Protein AF-A0A2A4MTN1-F1 (afdb_monomer)

Sequence (236 aa):
MPFLPVFLWTDILIYILLAVITASILYIRQRPHLRAPWRQVFQRKRGIISIMILFCYVAIGLLDSVHFRPALESSKSTGNAQQHYSSEVITLLDLVVMPLRQQLEKTYSAPFATRSFVREMQTSTTSTVAYDYSKLKFAGSHLSNEQQKWTDISYTILQSTLWAVVSCLVIIILAMTYIKRKTKLGWQQQFKSIVSAETVYPLRTLIFMLLALLVTVFNLTALSLDYHIFGTDKVG

Secondary structure (DSSP, 8-state):
--EEEE--HHHHHHHHHHHHHHHHHHHHTT-HHHHHHHHHHHHSHHHHHHHHHHHHHHHHHHHHT-EEEEBP---TTSS-----B-SS-EEHHHHHTHHHHH---SS-B-TT-SEEEEEEEEE-TTS-EEEEEEEPSSSSTT-SSGGGHHHHHHHHHHHHHHHHHHHHHHHHHHHHHHHHHHH---HHHHHHHHHH--SSS-HHHHHHHHHHHHHHHHHHHHHHHHS-TT-B-S--

Radius of gyration: 24.96 Å; Cα contacts (8 Å, |Δi|>4): 257; chains: 1; bounding box: 53×40×70 Å

Structure (mmCIF, N/CA/C/O backbone):
data_AF-A0A2A4MTN1-F1
#
_entry.id   AF-A0A2A4MTN1-F1
#
loop_
_atom_site.group_PDB
_atom_site.id
_atom_site.type_symbol
_atom_site.label_atom_id
_atom_site.label_alt_id
_atom_site.label_comp_id
_atom_site.label_asym_id
_atom_site.label_entity_id
_atom_site.label_seq_id
_atom_site.pdbx_PDB_ins_code
_atom_site.Cartn_x
_atom_site.Cartn_y
_atom_site.Cartn_z
_atom_site.occupancy
_atom_site.B_iso_or_equiv
_atom_site.auth_seq_id
_atom_site.auth_comp_id
_atom_site.auth_asym_id
_atom_site.auth_atom_id
_atom_site.pdbx_PDB_model_num
ATOM 1 N N . MET A 1 1 ? -24.816 -2.769 -17.673 1.00 61.38 1 MET A N 1
ATOM 2 C CA . MET A 1 1 ? -23.997 -2.255 -16.547 1.00 61.38 1 MET A CA 1
ATOM 3 C C . MET A 1 1 ? -22.548 -2.140 -17.008 1.00 61.38 1 MET A C 1
ATOM 5 O O . MET A 1 1 ? -22.160 -2.963 -17.834 1.00 61.38 1 MET A O 1
ATOM 9 N N . PRO A 1 2 ? -21.766 -1.155 -16.531 1.00 80.00 2 PRO A N 1
ATOM 10 C CA . PRO A 1 2 ? -20.385 -0.937 -16.989 1.00 80.00 2 PRO A CA 1
ATOM 11 C C . PRO A 1 2 ? -19.413 -2.069 -16.604 1.00 80.00 2 PRO A C 1
ATOM 13 O O . PRO A 1 2 ? -18.327 -2.162 -17.164 1.00 80.00 2 PRO A O 1
ATOM 16 N N . PHE A 1 3 ? -19.818 -2.955 -15.693 1.00 84.12 3 PHE A N 1
ATOM 17 C CA . PHE A 1 3 ? -19.064 -4.130 -15.267 1.00 84.12 3 PHE A CA 1
ATOM 18 C C . PHE A 1 3 ? -20.004 -5.318 -15.016 1.00 84.12 3 PHE A C 1
ATOM 20 O O . PHE A 1 3 ? -21.205 -5.126 -14.794 1.00 84.12 3 PHE A O 1
ATOM 27 N N . LEU A 1 4 ? -19.449 -6.530 -15.053 1.00 85.69 4 LEU A N 1
ATOM 28 C CA . LEU A 1 4 ? -20.102 -7.779 -14.662 1.00 85.69 4 LEU A CA 1
ATOM 29 C C . LEU A 1 4 ? -19.346 -8.372 -13.458 1.00 85.69 4 LEU A C 1
ATOM 31 O O . LEU A 1 4 ? -18.186 -8.750 -13.632 1.00 85.69 4 LEU A O 1
ATOM 35 N N . PRO A 1 5 ? -19.941 -8.444 -12.252 1.00 87.25 5 PRO A N 1
ATOM 36 C CA . PRO A 1 5 ? -19.275 -9.042 -11.097 1.00 87.25 5 PRO A CA 1
ATOM 37 C C . PRO A 1 5 ? -19.059 -10.543 -11.319 1.00 87.25 5 PRO A C 1
ATOM 39 O O . PRO A 1 5 ? -19.922 -11.231 -11.869 1.00 87.25 5 PRO A O 1
ATOM 42 N N . VAL A 1 6 ? -17.908 -11.046 -10.884 1.00 88.38 6 VAL A N 1
ATOM 43 C CA . VAL A 1 6 ? -17.553 -12.466 -10.928 1.00 88.38 6 VAL A CA 1
ATOM 44 C C . VAL A 1 6 ? -17.396 -12.940 -9.492 1.00 88.38 6 VAL A C 1
ATOM 46 O O . VAL A 1 6 ? -16.665 -12.334 -8.721 1.00 88.38 6 VAL A O 1
ATOM 49 N N . PHE A 1 7 ? -18.088 -14.015 -9.127 1.00 88.50 7 PHE A N 1
ATOM 50 C CA . PHE A 1 7 ? -17.969 -14.610 -7.800 1.00 88.50 7 PHE A CA 1
ATOM 51 C C . PHE A 1 7 ? -17.141 -15.882 -7.903 1.00 88.50 7 PHE A C 1
ATOM 53 O O . PHE A 1 7 ? -17.620 -16.890 -8.430 1.00 88.50 7 PHE A O 1
ATOM 60 N N . LEU A 1 8 ? -15.902 -15.840 -7.418 1.00 89.75 8 LEU A N 1
ATOM 61 C CA . LEU A 1 8 ? -15.094 -17.043 -7.282 1.00 89.75 8 LEU A CA 1
ATOM 62 C C . LEU A 1 8 ? -15.452 -17.756 -5.972 1.00 89.75 8 LEU A C 1
ATOM 64 O O . LEU A 1 8 ? -15.842 -17.139 -4.979 1.00 89.75 8 LEU A O 1
ATOM 68 N N . TRP A 1 9 ? -15.297 -19.081 -5.946 1.00 91.44 9 TRP A N 1
ATOM 69 C CA . TRP A 1 9 ? -15.513 -19.870 -4.727 1.00 91.44 9 TRP A CA 1
ATOM 70 C C . TRP A 1 9 ? -14.590 -19.439 -3.582 1.00 91.44 9 TRP A C 1
ATOM 72 O O . TRP A 1 9 ? -15.008 -19.434 -2.424 1.00 91.44 9 TRP A O 1
ATOM 82 N N . THR A 1 10 ? -13.359 -19.042 -3.907 1.00 89.69 10 THR A N 1
ATOM 83 C CA . THR A 1 10 ? -12.390 -18.476 -2.960 1.00 89.69 10 THR A CA 1
ATOM 84 C C . THR A 1 10 ? -12.942 -17.231 -2.276 1.00 89.69 10 THR A C 1
ATOM 86 O O . THR A 1 10 ? -12.901 -17.144 -1.050 1.00 89.69 10 THR A O 1
ATOM 89 N N . ASP A 1 11 ? -13.546 -16.324 -3.044 1.00 89.75 11 ASP A N 1
ATOM 90 C CA . ASP A 1 11 ? -14.098 -15.067 -2.534 1.00 89.75 11 ASP A CA 1
ATOM 91 C C . ASP A 1 11 ? -15.257 -15.352 -1.577 1.00 89.75 11 ASP A C 1
ATOM 93 O O . ASP A 1 11 ? -15.315 -14.816 -0.472 1.00 89.75 11 ASP A O 1
ATOM 97 N N . ILE A 1 12 ? -16.155 -16.268 -1.960 1.00 90.44 12 ILE A N 1
ATOM 98 C CA . ILE A 1 12 ? -17.291 -16.682 -1.126 1.00 90.44 12 ILE A CA 1
ATOM 99 C C . ILE A 1 12 ? -16.799 -17.227 0.221 1.00 90.44 12 ILE A C 1
ATOM 101 O O . ILE A 1 12 ? -17.323 -16.836 1.266 1.00 90.44 12 ILE A O 1
ATOM 105 N N . LEU A 1 13 ? -15.779 -18.092 0.224 1.00 92.25 13 LEU A N 1
ATOM 106 C CA . LEU A 1 13 ? -15.199 -18.639 1.455 1.00 92.25 13 LEU A CA 1
ATOM 107 C C . LEU A 1 13 ? -14.594 -17.540 2.343 1.00 92.25 13 LEU A C 1
ATOM 109 O O . LEU A 1 13 ? -14.806 -17.557 3.559 1.00 92.25 13 LEU A O 1
ATOM 113 N N . ILE A 1 14 ? -13.903 -16.559 1.753 1.00 91.44 14 ILE A N 1
ATOM 114 C CA . ILE A 1 14 ? -13.352 -15.400 2.474 1.00 91.44 14 ILE A CA 1
ATOM 115 C C . ILE A 1 14 ? -14.480 -14.570 3.099 1.00 91.44 14 ILE A C 1
ATOM 117 O O . ILE A 1 14 ? -14.410 -14.229 4.283 1.00 91.44 14 ILE A O 1
ATOM 121 N N . TYR A 1 15 ? -15.552 -14.287 2.358 1.00 90.88 15 TYR A N 1
ATOM 122 C CA . TYR A 1 15 ? -16.690 -13.530 2.884 1.00 90.88 15 TYR A CA 1
ATOM 123 C C . TYR A 1 15 ? -17.463 -14.289 3.966 1.00 90.88 15 TYR A C 1
ATOM 125 O O . TYR A 1 15 ? -17.903 -13.667 4.934 1.00 90.88 15 TYR A O 1
ATOM 133 N N . ILE A 1 16 ? -17.581 -15.618 3.871 1.00 94.62 16 ILE A N 1
ATOM 134 C CA . ILE A 1 16 ? -18.146 -16.452 4.943 1.00 94.62 16 ILE A CA 1
ATOM 135 C C . ILE A 1 16 ? -17.273 -16.363 6.198 1.00 94.62 16 ILE A C 1
ATOM 137 O O . ILE A 1 16 ? -17.796 -16.128 7.289 1.00 94.62 16 ILE A O 1
ATOM 141 N N . LEU A 1 17 ? -15.949 -16.494 6.063 1.00 93.69 17 LEU A N 1
ATOM 142 C CA . LEU A 1 17 ? -15.019 -16.351 7.184 1.00 93.69 17 LEU A CA 1
ATOM 143 C C . LEU A 1 17 ? -15.162 -14.974 7.845 1.00 93.69 17 LEU A C 1
ATOM 145 O O . LEU A 1 17 ? -15.275 -14.883 9.069 1.00 93.69 17 LEU A O 1
ATOM 149 N N . LEU A 1 18 ? -15.216 -13.906 7.049 1.00 93.94 18 LEU A N 1
ATOM 150 C CA . LEU A 1 18 ? -15.430 -12.552 7.554 1.00 93.94 18 LEU A CA 1
ATOM 151 C C . LEU A 1 18 ? -16.782 -12.409 8.249 1.00 93.94 18 LEU A C 1
ATOM 153 O O . LEU A 1 18 ? -16.828 -11.839 9.335 1.00 93.94 18 LEU A O 1
ATOM 157 N N . ALA A 1 19 ? -17.857 -12.975 7.701 1.00 94.88 19 ALA A N 1
ATOM 158 C CA . ALA A 1 19 ? -19.170 -12.965 8.339 1.00 94.88 19 ALA A CA 1
ATOM 159 C C . ALA A 1 19 ? -19.142 -13.661 9.711 1.00 94.88 19 ALA A C 1
ATOM 161 O O . ALA A 1 19 ? -19.668 -13.117 10.685 1.00 94.88 19 ALA A O 1
ATOM 162 N N . VAL A 1 20 ? -18.467 -14.810 9.827 1.00 96.38 20 VAL A N 1
ATOM 163 C CA . VAL A 1 20 ? -18.283 -15.533 11.099 1.00 96.38 20 VAL A CA 1
ATOM 164 C C . VAL A 1 20 ? -17.459 -14.711 12.091 1.00 96.38 20 VAL A C 1
ATOM 166 O O . VAL A 1 20 ? -17.828 -14.611 13.266 1.00 96.38 20 VAL A O 1
ATOM 169 N N . ILE A 1 21 ? -16.373 -14.074 11.643 1.00 93.81 21 ILE A N 1
ATOM 170 C CA . ILE A 1 21 ? -15.548 -13.191 12.478 1.00 93.81 21 ILE A CA 1
ATOM 171 C C . ILE A 1 21 ? -16.372 -11.992 12.957 1.00 93.81 21 ILE A C 1
ATOM 173 O O . ILE A 1 21 ? -16.381 -11.688 14.149 1.00 93.81 21 ILE A O 1
ATOM 177 N N . THR A 1 22 ? -17.112 -11.329 12.069 1.00 94.19 22 THR A N 1
ATOM 178 C CA . THR A 1 22 ? -17.963 -10.184 12.408 1.00 94.19 22 THR A CA 1
ATOM 179 C C . THR A 1 22 ? -19.063 -10.581 13.389 1.00 94.19 22 THR A C 1
ATOM 181 O O . THR A 1 22 ? -19.245 -9.893 14.395 1.00 94.19 22 THR A O 1
ATOM 184 N N . ALA A 1 23 ? -19.7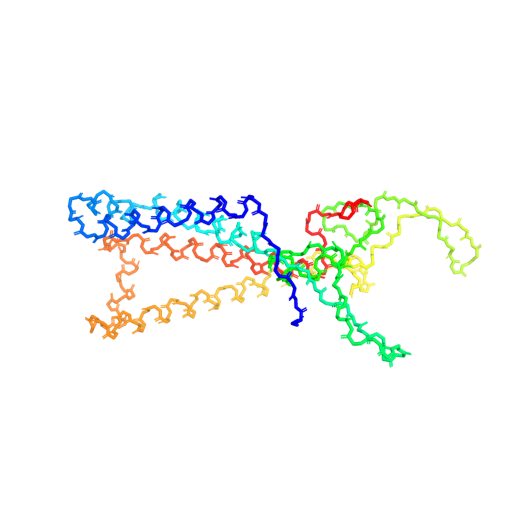45 -11.707 13.168 1.00 94.94 23 ALA A N 1
ATOM 185 C CA . ALA A 1 23 ? -20.744 -12.236 14.095 1.00 94.94 23 ALA A CA 1
ATOM 186 C C . ALA A 1 23 ? -20.129 -12.541 15.471 1.00 94.94 23 ALA A C 1
ATOM 188 O O . ALA A 1 23 ? -20.680 -12.142 16.499 1.00 94.94 23 ALA A O 1
ATOM 189 N N . SER A 1 24 ? -18.940 -13.148 15.495 1.00 91.50 24 SER A N 1
ATOM 190 C CA . SER A 1 24 ? -18.185 -13.416 16.724 1.00 91.50 24 SER A CA 1
ATOM 191 C C . SER A 1 24 ? -17.814 -12.126 17.455 1.00 91.50 24 SER A C 1
ATOM 193 O O . SER A 1 24 ? -17.997 -12.032 18.667 1.00 91.50 24 SER A O 1
ATOM 195 N N . ILE A 1 25 ? -17.364 -11.090 16.739 1.00 91.81 25 ILE A N 1
ATOM 196 C CA . ILE A 1 25 ? -17.064 -9.773 17.314 1.00 91.81 25 ILE A CA 1
ATOM 197 C C . ILE A 1 25 ? -18.328 -9.153 17.913 1.00 91.81 25 ILE A C 1
ATOM 199 O O . ILE A 1 25 ? -18.274 -8.651 19.033 1.00 91.81 25 ILE A O 1
ATOM 203 N N . LEU A 1 26 ? -19.463 -9.179 17.210 1.00 93.25 26 LEU A N 1
ATOM 204 C CA . LEU A 1 26 ? -20.731 -8.642 17.717 1.00 93.25 26 LEU A CA 1
ATOM 205 C C . LEU A 1 26 ? -21.202 -9.400 18.965 1.00 93.25 26 LEU A C 1
ATOM 207 O O . LEU A 1 26 ? -21.592 -8.768 19.947 1.00 93.25 26 LEU A O 1
ATOM 211 N N . TYR A 1 27 ? -21.076 -10.727 18.966 1.00 92.69 27 TYR A N 1
ATOM 212 C CA . TYR A 1 27 ? -21.410 -11.581 20.103 1.00 92.69 27 TYR A CA 1
ATOM 213 C C . TYR A 1 27 ? -20.507 -11.317 21.320 1.00 92.69 27 TYR A C 1
ATOM 215 O O . TYR A 1 27 ? -20.995 -11.049 22.421 1.00 92.69 27 TYR A O 1
ATOM 223 N N . ILE A 1 28 ? -19.184 -11.295 21.126 1.00 91.81 28 ILE A N 1
ATOM 224 C CA . ILE A 1 28 ? -18.191 -10.954 22.159 1.00 91.81 28 ILE A CA 1
ATOM 225 C C . ILE A 1 28 ? -18.456 -9.547 22.685 1.00 91.81 28 ILE A C 1
ATOM 227 O O . ILE A 1 28 ? -18.429 -9.307 23.892 1.00 91.81 28 ILE A O 1
ATOM 231 N N . ARG A 1 29 ? -18.792 -8.607 21.796 1.00 89.81 29 ARG A N 1
ATOM 232 C CA . ARG A 1 29 ? -19.194 -7.260 22.178 1.00 89.81 29 ARG A CA 1
ATOM 233 C C . ARG A 1 29 ? -20.486 -7.251 22.978 1.00 89.81 29 ARG A C 1
ATOM 235 O O . ARG A 1 29 ? -20.723 -6.228 23.567 1.00 89.81 29 ARG A O 1
ATOM 242 N N . GLN A 1 30 ? -21.310 -8.271 23.120 1.00 90.62 30 GLN A N 1
ATOM 243 C CA . GLN A 1 30 ? -22.455 -8.185 24.044 1.00 90.62 30 GLN A CA 1
ATOM 244 C C . GLN A 1 30 ? -22.130 -8.722 25.444 1.00 90.62 30 GLN A C 1
ATOM 246 O O . GLN A 1 30 ? -22.800 -8.368 26.411 1.00 90.62 30 GLN A O 1
ATOM 251 N N . ARG A 1 31 ? -21.067 -9.524 25.588 1.00 90.56 31 ARG A N 1
ATOM 252 C CA . ARG A 1 31 ? -20.743 -10.254 26.822 1.00 90.56 31 ARG A CA 1
ATOM 253 C C . ARG A 1 31 ? -19.541 -9.634 27.561 1.00 90.56 31 ARG A C 1
ATOM 255 O O . ARG A 1 31 ? -18.418 -9.718 27.065 1.00 90.56 31 ARG A O 1
ATOM 262 N N . PRO A 1 32 ? -19.712 -9.063 28.771 1.00 86.69 32 PRO A N 1
ATOM 263 C CA . PRO A 1 32 ? -18.625 -8.394 29.500 1.00 86.69 32 PRO A CA 1
ATOM 264 C C . PRO A 1 32 ? -17.396 -9.278 29.761 1.00 86.69 32 PRO A C 1
ATOM 266 O O . PRO A 1 32 ? -16.270 -8.815 29.589 1.00 86.69 32 PRO A O 1
ATOM 269 N N . HIS A 1 33 ? -17.607 -10.552 30.108 1.00 88.50 33 HIS A N 1
ATOM 270 C CA . HIS A 1 33 ? -16.529 -11.509 30.382 1.00 88.50 33 HIS A CA 1
ATOM 271 C C . HIS A 1 33 ? -15.694 -11.830 29.133 1.00 88.50 33 HIS A C 1
ATOM 273 O O . HIS A 1 33 ? -14.479 -11.969 29.234 1.00 88.50 33 HIS A O 1
ATOM 279 N N . LEU A 1 34 ? -16.312 -11.859 27.944 1.00 87.06 34 LEU A N 1
ATOM 280 C CA . LEU A 1 34 ? -15.593 -12.082 26.687 1.00 87.06 34 LEU A CA 1
ATOM 281 C C . LEU A 1 34 ? -14.837 -10.835 26.224 1.00 87.06 34 LEU A C 1
ATOM 283 O O . LEU A 1 34 ? -13.821 -10.966 25.556 1.00 87.06 34 LEU A O 1
ATOM 287 N N . ARG A 1 35 ? -15.280 -9.622 26.582 1.00 88.50 35 ARG A N 1
ATOM 288 C CA . ARG A 1 35 ? -14.590 -8.369 26.213 1.00 88.50 35 ARG A CA 1
ATOM 289 C C . ARG A 1 35 ? -13.284 -8.138 26.981 1.00 88.50 35 ARG A C 1
ATOM 291 O O . ARG A 1 35 ? -12.408 -7.434 26.475 1.00 88.50 35 ARG A O 1
ATOM 298 N N . ALA A 1 36 ? -13.159 -8.661 28.202 1.00 87.75 36 ALA A N 1
ATOM 299 C CA . ALA A 1 36 ? -12.030 -8.356 29.082 1.00 87.75 36 ALA A CA 1
ATOM 300 C C . ALA A 1 36 ? -10.657 -8.761 28.491 1.00 87.75 36 ALA A C 1
ATOM 302 O O . ALA A 1 36 ? -9.769 -7.903 28.474 1.00 87.75 36 ALA A O 1
ATOM 303 N N . PRO A 1 37 ? -10.476 -9.969 27.915 1.00 88.19 37 PRO A N 1
ATOM 304 C CA . PRO A 1 37 ? -9.231 -10.343 27.238 1.00 88.19 37 PRO A CA 1
ATOM 305 C C . PRO A 1 37 ? -8.890 -9.430 26.053 1.00 88.19 37 PRO A C 1
ATOM 307 O O . PRO A 1 37 ? -7.756 -8.975 25.922 1.00 88.19 37 PRO A O 1
ATOM 310 N N . TRP A 1 38 ? -9.878 -9.077 25.225 1.00 87.44 38 TRP A N 1
ATOM 311 C CA . TRP A 1 38 ? -9.661 -8.184 24.081 1.00 87.44 38 TRP A CA 1
ATOM 312 C C . TRP A 1 38 ? -9.217 -6.792 24.513 1.00 87.44 38 TRP A C 1
ATOM 314 O O . TRP A 1 38 ? -8.309 -6.220 23.913 1.00 87.44 38 TRP A O 1
ATOM 324 N N . ARG A 1 39 ? -9.785 -6.259 25.600 1.00 87.50 39 ARG A N 1
ATOM 325 C CA . ARG A 1 39 ? -9.332 -4.985 26.167 1.00 87.50 39 ARG A CA 1
ATOM 326 C C . ARG A 1 39 ? -7.849 -5.041 26.538 1.00 87.50 39 ARG A C 1
ATOM 328 O O . ARG A 1 39 ? -7.130 -4.101 26.221 1.00 87.50 39 ARG A O 1
ATOM 335 N N . GLN A 1 40 ? -7.381 -6.141 27.128 1.00 87.25 40 GLN A N 1
ATOM 336 C CA . GLN A 1 40 ? -5.960 -6.315 27.446 1.00 87.25 40 GLN A CA 1
ATOM 337 C C . GLN A 1 40 ? -5.082 -6.354 26.187 1.00 87.25 40 GLN A C 1
ATOM 339 O O . GLN A 1 40 ? -3.988 -5.791 26.198 1.00 87.25 40 GLN A O 1
ATOM 344 N N . VAL A 1 41 ? -5.551 -6.957 25.089 1.00 89.81 41 VAL A N 1
ATOM 345 C CA . VAL A 1 41 ? -4.832 -6.944 23.801 1.00 89.81 41 VAL A CA 1
ATOM 346 C C . VAL A 1 41 ? -4.660 -5.511 23.293 1.00 89.81 41 VAL A C 1
ATOM 348 O O . VAL A 1 41 ? -3.538 -5.111 22.987 1.00 89.81 41 VAL A O 1
ATOM 351 N N . PHE A 1 42 ? -5.727 -4.706 23.287 1.00 89.75 42 PHE A N 1
ATOM 352 C CA . PHE A 1 42 ? -5.670 -3.302 22.850 1.00 89.75 42 PHE A CA 1
ATOM 353 C C . PHE A 1 42 ? -4.850 -2.395 23.780 1.00 89.75 42 PHE A C 1
ATOM 355 O O . PHE A 1 42 ? -4.379 -1.343 23.355 1.00 89.75 42 PHE A O 1
ATOM 362 N N . GLN A 1 43 ? -4.659 -2.781 25.041 1.00 90.88 43 GLN A N 1
ATOM 363 C CA . GLN A 1 43 ? -3.810 -2.059 25.996 1.00 90.88 43 GLN A CA 1
ATOM 364 C C . GLN A 1 43 ? -2.317 -2.381 25.822 1.00 90.88 43 GLN A C 1
ATOM 366 O O . GLN A 1 43 ? -1.455 -1.612 26.247 1.00 90.88 43 GLN A O 1
ATOM 371 N N . ARG A 1 44 ? -1.974 -3.505 25.181 1.00 92.19 44 ARG A N 1
ATOM 372 C CA . ARG A 1 44 ? -0.583 -3.918 24.959 1.00 92.19 44 ARG A CA 1
ATOM 373 C C . ARG A 1 44 ? -0.056 -3.364 23.635 1.00 92.19 44 ARG A C 1
ATOM 375 O O . ARG A 1 44 ? -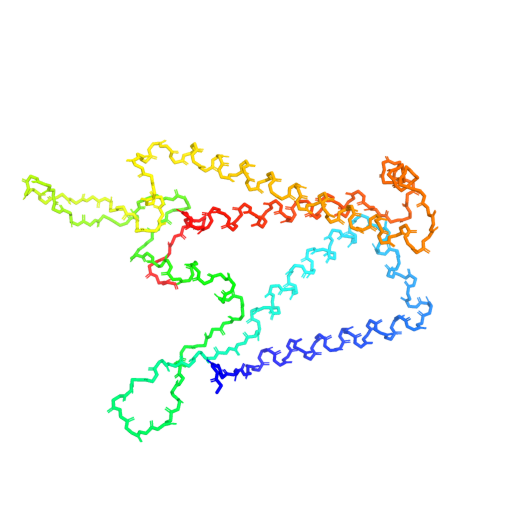0.675 -3.532 22.589 1.00 92.19 44 ARG A O 1
ATOM 382 N N . LYS A 1 45 ? 1.162 -2.804 23.654 1.00 93.19 45 LYS A N 1
ATOM 383 C CA . LYS A 1 45 ? 1.861 -2.291 22.452 1.00 93.19 45 LYS A CA 1
ATOM 384 C C . LYS A 1 45 ? 1.907 -3.323 21.317 1.00 93.19 45 LYS A C 1
ATOM 386 O O . LYS A 1 45 ? 1.565 -3.006 20.186 1.00 93.19 45 LYS A O 1
ATOM 391 N N . ARG A 1 46 ? 2.269 -4.571 21.644 1.00 94.44 46 ARG A N 1
ATOM 392 C CA . ARG A 1 46 ? 2.326 -5.685 20.681 1.00 94.44 46 ARG A CA 1
ATOM 393 C C . ARG A 1 46 ? 0.963 -5.971 20.042 1.00 94.44 46 ARG A C 1
ATOM 395 O O . ARG A 1 46 ? 0.909 -6.188 18.843 1.00 94.44 46 ARG A O 1
ATOM 402 N N . GLY A 1 47 ? -0.124 -5.903 20.817 1.00 93.94 47 GLY A N 1
ATOM 403 C CA . GLY A 1 47 ? -1.475 -6.131 20.301 1.00 93.94 47 GLY A CA 1
ATOM 404 C C . GLY A 1 47 ? -1.892 -5.086 19.266 1.00 93.94 47 GLY A C 1
ATOM 405 O O . GLY A 1 47 ? -2.432 -5.445 18.224 1.00 93.94 47 GLY A O 1
ATOM 406 N N . ILE A 1 48 ? -1.566 -3.810 19.506 1.00 94.38 48 ILE A N 1
ATOM 407 C CA . ILE A 1 48 ? -1.811 -2.734 18.533 1.00 94.38 48 ILE A CA 1
ATOM 408 C C . ILE A 1 48 ? -0.987 -2.918 17.254 1.00 94.38 48 ILE A C 1
ATOM 410 O O . ILE A 1 48 ? -1.527 -2.777 16.163 1.00 94.38 48 ILE A O 1
ATOM 414 N N . ILE A 1 49 ? 0.295 -3.271 17.364 1.00 95.69 49 ILE A N 1
ATOM 415 C CA . ILE A 1 49 ? 1.136 -3.520 16.181 1.00 95.69 49 ILE A CA 1
ATOM 416 C C . ILE A 1 49 ? 0.536 -4.654 15.339 1.00 95.69 49 ILE A C 1
ATOM 418 O O . ILE A 1 49 ? 0.317 -4.484 14.141 1.00 95.69 49 ILE A O 1
ATOM 422 N N . SER A 1 50 ? 0.206 -5.783 15.971 1.00 95.75 50 SER A N 1
ATOM 423 C CA . SER A 1 50 ? -0.356 -6.945 15.281 1.00 95.75 50 SER A CA 1
ATOM 424 C C . SER A 1 50 ? -1.702 -6.648 14.625 1.00 95.75 50 SER A C 1
ATOM 426 O O . SER A 1 50 ? -1.908 -7.051 13.485 1.00 95.75 50 SER A O 1
ATOM 428 N N . ILE A 1 51 ? -2.611 -5.929 15.296 1.00 94.50 51 ILE A N 1
ATOM 429 C CA . ILE A 1 51 ? -3.932 -5.651 14.716 1.00 94.50 51 ILE A CA 1
ATOM 430 C C . ILE A 1 51 ? -3.858 -4.672 13.545 1.00 94.50 51 ILE A C 1
ATOM 432 O O . ILE A 1 51 ? -4.638 -4.806 12.611 1.00 94.50 51 ILE A O 1
ATOM 436 N N . MET A 1 52 ? -2.916 -3.723 13.561 1.00 96.00 52 MET A N 1
ATOM 437 C CA . MET A 1 52 ? -2.714 -2.803 12.439 1.00 96.00 52 MET A CA 1
ATOM 438 C C . MET A 1 52 ? -2.175 -3.533 11.207 1.00 96.00 52 MET A C 1
ATOM 440 O O . MET A 1 52 ? -2.699 -3.336 10.116 1.00 96.00 52 MET A O 1
ATOM 444 N N . ILE A 1 53 ? -1.199 -4.429 11.383 1.00 96.06 53 ILE A N 1
ATOM 445 C CA . ILE A 1 53 ? -0.674 -5.260 10.287 1.00 96.06 53 ILE A CA 1
ATOM 446 C C . ILE A 1 53 ? -1.762 -6.200 9.752 1.00 96.06 53 ILE A C 1
ATOM 448 O O . ILE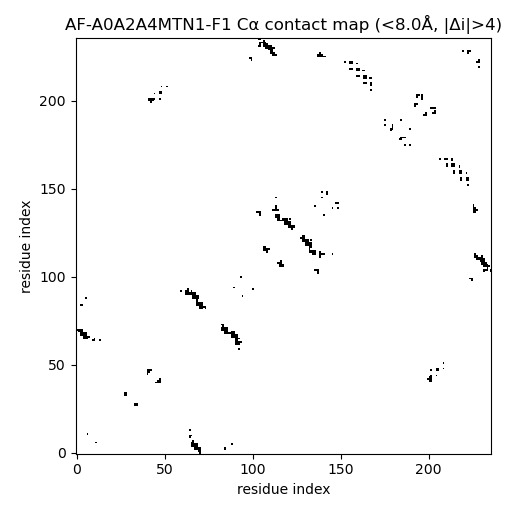 A 1 53 ? -1.972 -6.279 8.544 1.00 96.06 53 ILE A O 1
ATOM 452 N N . LEU A 1 54 ? -2.492 -6.875 10.647 1.00 95.44 54 LEU A N 1
ATOM 453 C CA . LEU A 1 54 ? -3.592 -7.760 10.266 1.00 95.44 54 LEU A CA 1
ATOM 454 C C . LEU A 1 54 ? -4.688 -6.998 9.515 1.00 95.44 54 LEU A C 1
ATOM 456 O O . LEU A 1 54 ? -5.227 -7.507 8.539 1.00 95.44 54 LEU A O 1
ATOM 460 N N . PHE A 1 55 ? -4.999 -5.772 9.940 1.00 94.94 55 PHE A N 1
ATOM 461 C CA . PHE A 1 55 ? -5.961 -4.923 9.250 1.00 94.94 55 PHE A CA 1
ATOM 462 C C . PHE A 1 55 ? -5.509 -4.593 7.824 1.00 94.94 55 PHE A C 1
ATOM 464 O O . PHE A 1 55 ? -6.318 -4.706 6.909 1.00 94.94 55 PHE A O 1
ATOM 471 N N . CYS A 1 56 ? -4.232 -4.256 7.613 1.00 95.88 56 CYS A N 1
ATOM 472 C CA . CYS A 1 56 ? -3.688 -4.061 6.267 1.00 95.88 56 CYS A CA 1
ATOM 473 C C . CYS A 1 56 ? -3.820 -5.327 5.410 1.00 95.88 56 CYS A C 1
ATOM 475 O O . CYS A 1 56 ? -4.284 -5.240 4.279 1.00 95.88 56 CYS A O 1
ATOM 477 N N . TYR A 1 57 ? -3.477 -6.496 5.959 1.00 94.56 57 TYR A N 1
ATOM 478 C CA . TYR A 1 57 ? -3.599 -7.773 5.250 1.00 94.56 57 TYR A CA 1
ATOM 479 C C . TYR A 1 57 ? -5.047 -8.069 4.835 1.00 94.56 57 TYR A C 1
ATOM 481 O O . TYR A 1 57 ? -5.312 -8.370 3.675 1.00 94.56 57 TYR A O 1
ATOM 489 N N . VAL A 1 58 ? -5.997 -7.914 5.762 1.00 94.00 58 VAL A N 1
ATOM 490 C CA . VAL A 1 58 ? -7.427 -8.113 5.484 1.00 94.00 58 VAL A CA 1
ATOM 491 C C . VAL A 1 58 ? -7.943 -7.091 4.472 1.00 94.00 58 VAL A C 1
ATOM 493 O O . VAL A 1 58 ? -8.707 -7.461 3.590 1.00 94.00 58 VAL A O 1
ATOM 496 N N . ALA A 1 59 ? -7.533 -5.823 4.568 1.00 94.12 59 ALA A N 1
ATOM 497 C CA . ALA A 1 59 ? -7.954 -4.785 3.631 1.00 94.12 59 ALA A CA 1
ATOM 498 C C . ALA A 1 59 ? -7.464 -5.067 2.203 1.00 94.12 59 ALA A C 1
ATOM 500 O O . ALA A 1 59 ? -8.257 -4.982 1.271 1.00 94.12 59 ALA A O 1
ATOM 501 N N . ILE A 1 60 ? -6.194 -5.448 2.037 1.00 93.94 60 ILE A N 1
ATOM 502 C CA . ILE A 1 60 ? -5.632 -5.816 0.730 1.00 93.94 60 ILE A CA 1
ATOM 503 C C . ILE A 1 60 ? -6.336 -7.062 0.188 1.00 93.94 60 ILE A C 1
ATOM 505 O O . ILE A 1 60 ? -6.825 -7.028 -0.934 1.00 93.94 60 ILE A O 1
ATOM 509 N N . GLY A 1 61 ? -6.478 -8.117 0.998 1.00 92.75 61 GLY A N 1
ATOM 510 C CA . GLY A 1 61 ? -7.171 -9.339 0.582 1.00 92.75 61 GLY A CA 1
ATOM 511 C C . GLY A 1 61 ? -8.637 -9.103 0.208 1.00 92.75 61 GLY A C 1
ATOM 512 O O . GLY A 1 61 ? -9.140 -9.714 -0.726 1.00 92.75 61 GLY A O 1
ATOM 513 N N . LEU A 1 62 ? -9.322 -8.177 0.884 1.00 92.69 62 LEU A N 1
ATOM 514 C CA . LEU A 1 62 ? -10.685 -7.774 0.535 1.00 92.69 62 LEU A CA 1
ATOM 515 C C . LEU A 1 62 ? -10.768 -7.039 -0.804 1.00 92.69 62 LEU A C 1
ATOM 517 O O . LEU A 1 62 ? -11.721 -7.262 -1.543 1.00 92.69 62 LEU A O 1
ATOM 521 N N . LEU A 1 63 ? -9.808 -6.163 -1.107 1.00 92.75 63 LEU A N 1
ATOM 522 C CA . LEU A 1 63 ? -9.732 -5.495 -2.411 1.00 92.75 63 LEU A CA 1
ATOM 523 C C . LEU A 1 63 ? -9.415 -6.501 -3.527 1.00 92.75 63 LEU A C 1
ATOM 525 O O . LEU A 1 63 ? -9.972 -6.403 -4.617 1.00 92.75 63 LEU A O 1
ATOM 529 N N . ASP A 1 64 ? -8.564 -7.481 -3.237 1.00 91.25 64 ASP A N 1
ATOM 530 C CA . ASP A 1 64 ? -8.174 -8.541 -4.169 1.00 91.25 64 ASP A CA 1
ATOM 531 C C . ASP A 1 64 ? -9.310 -9.549 -4.426 1.00 91.25 64 ASP A C 1
ATOM 533 O O . ASP A 1 64 ? -9.484 -10.036 -5.532 1.00 91.25 64 ASP A O 1
ATOM 537 N N . SER A 1 65 ? -10.177 -9.792 -3.437 1.00 91.38 65 SER A N 1
ATOM 538 C CA . SER A 1 65 ? -11.297 -10.743 -3.566 1.00 91.38 65 SER A CA 1
ATOM 539 C C . SER A 1 65 ? -12.494 -10.206 -4.367 1.00 91.38 65 SER A C 1
ATOM 541 O O . SER A 1 65 ? -13.446 -10.943 -4.619 1.00 91.38 65 SER A O 1
ATOM 543 N N . VAL A 1 66 ? -12.524 -8.916 -4.723 1.00 90.75 66 VAL A N 1
ATOM 544 C CA . VAL A 1 66 ? -13.643 -8.325 -5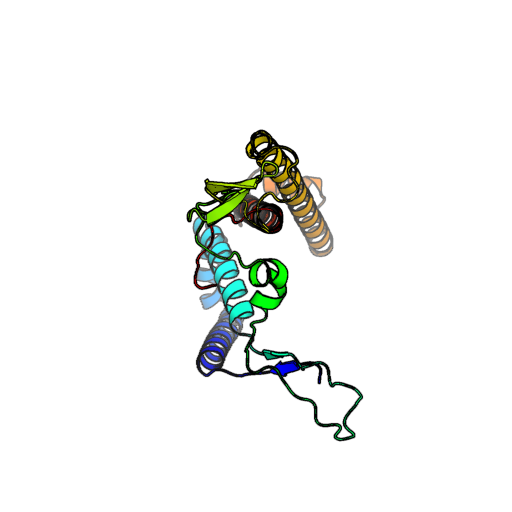.478 1.00 90.75 66 VAL A CA 1
ATOM 545 C C . VAL A 1 66 ? -13.327 -8.368 -6.966 1.00 90.75 66 VAL A C 1
ATOM 547 O O . VAL A 1 66 ? -12.651 -7.482 -7.482 1.00 90.75 66 VAL A O 1
ATOM 550 N N . HIS A 1 67 ? -13.869 -9.369 -7.656 1.00 92.38 67 HIS A N 1
ATOM 551 C CA . HIS A 1 67 ? -13.622 -9.613 -9.074 1.00 92.38 67 HIS A CA 1
ATOM 552 C C . HIS A 1 67 ? -14.747 -9.088 -9.973 1.00 92.38 67 HIS A C 1
ATOM 554 O O . HIS A 1 67 ? -15.940 -9.257 -9.699 1.00 92.38 67 HIS A O 1
ATOM 560 N N . PHE A 1 68 ? -14.385 -8.491 -11.107 1.00 90.56 68 PHE A N 1
ATOM 561 C CA . PHE A 1 68 ? -15.342 -8.072 -12.127 1.00 90.56 68 PHE A CA 1
ATOM 562 C C . PHE A 1 68 ? -14.735 -8.075 -13.534 1.00 90.56 68 PHE A C 1
ATOM 564 O O . PHE A 1 68 ? -13.523 -8.033 -13.721 1.00 90.56 68 PHE A O 1
ATOM 571 N N . ARG A 1 69 ? -15.599 -8.134 -14.551 1.00 88.38 69 ARG A N 1
ATOM 572 C CA . ARG A 1 69 ? -15.231 -7.994 -15.966 1.00 88.38 69 ARG A CA 1
ATOM 573 C C . ARG A 1 69 ? -15.678 -6.626 -16.479 1.00 88.38 69 ARG A C 1
ATOM 575 O O . ARG A 1 69 ? -16.875 -6.327 -16.382 1.00 88.38 69 ARG A O 1
ATOM 582 N N . PRO A 1 70 ? -14.779 -5.794 -17.026 1.00 85.50 70 PRO A N 1
ATOM 583 C CA . PRO A 1 70 ? -15.162 -4.520 -17.621 1.00 85.50 70 PRO A CA 1
ATOM 584 C C . PRO A 1 70 ? -15.937 -4.742 -18.926 1.00 85.50 70 PRO A C 1
ATOM 586 O O . PRO A 1 70 ? -15.702 -5.713 -19.652 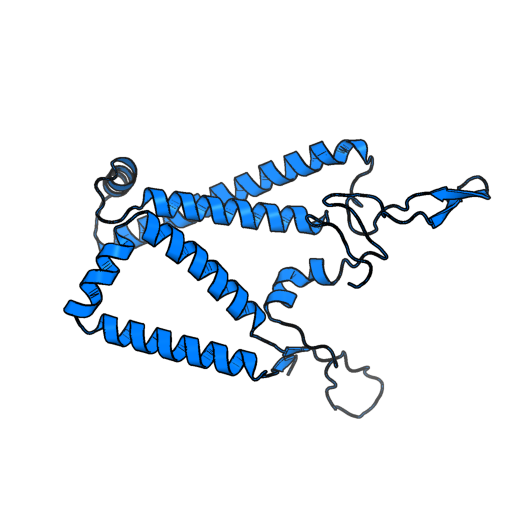1.00 85.50 70 PRO A O 1
ATOM 589 N N . ALA A 1 71 ? -16.884 -3.853 -19.223 1.00 83.62 71 ALA A N 1
ATOM 590 C CA . ALA A 1 71 ? -17.565 -3.850 -20.511 1.00 83.62 71 ALA A CA 1
ATOM 591 C C . ALA A 1 71 ? -16.625 -3.378 -21.631 1.00 83.62 71 ALA A C 1
ATOM 593 O O . ALA A 1 71 ? -15.861 -2.433 -21.448 1.00 83.62 71 ALA A O 1
ATOM 594 N N . LEU A 1 72 ? -16.710 -4.023 -22.792 1.00 79.62 72 LEU A N 1
ATOM 595 C CA . LEU A 1 72 ? -16.015 -3.593 -24.000 1.00 79.62 72 LEU A CA 1
ATOM 596 C C . LEU A 1 72 ? -16.761 -2.411 -24.621 1.00 79.62 72 LEU A C 1
ATOM 598 O O . LEU A 1 72 ? -17.994 -2.359 -24.593 1.00 79.62 72 LEU A O 1
ATOM 602 N N . GLU A 1 73 ? -16.020 -1.464 -25.194 1.00 71.69 73 GLU A N 1
ATOM 603 C CA . GLU A 1 73 ? -16.631 -0.375 -25.951 1.00 71.69 73 GLU A CA 1
ATOM 604 C C . GLU A 1 73 ? -17.380 -0.960 -27.154 1.00 71.69 73 GLU A C 1
ATOM 606 O O . GLU A 1 73 ? -16.789 -1.548 -28.060 1.00 71.69 73 GLU A O 1
ATOM 611 N N . SER A 1 74 ? -18.710 -0.837 -27.147 1.00 62.06 74 SER A N 1
ATOM 612 C CA . SER A 1 74 ? -19.536 -1.278 -28.267 1.00 62.06 74 SER A CA 1
ATOM 613 C C . SER A 1 74 ? -19.240 -0.383 -29.466 1.00 62.06 74 SER A C 1
ATOM 615 O O . SER A 1 74 ? -19.614 0.793 -29.475 1.00 62.06 74 SER A O 1
ATOM 617 N N . SER A 1 75 ? -18.593 -0.933 -30.494 1.00 55.91 75 SER A N 1
ATOM 618 C CA . SER A 1 75 ? -18.458 -0.237 -31.771 1.00 55.91 75 SER A CA 1
ATOM 619 C C . SER A 1 75 ? -19.858 0.103 -32.287 1.00 55.91 75 SER A C 1
ATOM 621 O O . SER A 1 75 ? -20.700 -0.780 -32.462 1.00 55.91 75 SER A O 1
ATOM 623 N N . LYS A 1 76 ? -20.129 1.396 -32.500 1.00 55.38 76 LYS A N 1
ATOM 624 C CA . LYS A 1 76 ? -21.440 1.943 -32.904 1.00 55.38 76 LYS A CA 1
ATOM 625 C C . LYS A 1 76 ? -21.924 1.458 -34.287 1.00 55.38 76 LYS A C 1
ATOM 627 O O . LYS A 1 76 ? -22.945 1.937 -34.766 1.00 55.38 76 LYS A O 1
ATOM 632 N N . SER A 1 77 ? -21.202 0.551 -34.947 1.00 54.25 77 SER A N 1
ATOM 633 C CA . SER A 1 77 ? -21.407 0.155 -36.343 1.00 54.25 77 SER A CA 1
ATOM 634 C C . SER A 1 77 ? -22.267 -1.093 -36.564 1.00 54.25 77 SER A C 1
ATOM 636 O O . SER A 1 77 ? -22.569 -1.399 -37.714 1.00 54.25 77 SER A O 1
ATOM 638 N N . THR A 1 78 ? -22.710 -1.799 -35.520 1.00 50.72 78 THR A N 1
ATOM 639 C CA . THR A 1 78 ? -23.525 -3.017 -35.698 1.00 50.72 78 THR A CA 1
ATOM 640 C C . THR A 1 78 ? -24.771 -2.939 -34.827 1.00 50.72 78 THR A C 1
ATOM 642 O O . THR A 1 78 ? -24.670 -2.839 -33.611 1.00 50.72 78 THR A O 1
ATOM 645 N N . GLY A 1 79 ? -25.954 -2.968 -35.449 1.00 54.09 79 GLY A N 1
ATOM 646 C CA . GLY A 1 79 ? -27.273 -2.770 -34.829 1.00 54.09 79 GLY A CA 1
ATOM 647 C C . GLY A 1 79 ? -27.734 -3.841 -33.830 1.00 54.09 79 GLY A C 1
ATOM 648 O O . GLY A 1 79 ? -28.932 -3.984 -33.617 1.00 54.09 79 GLY A O 1
ATOM 649 N N . ASN A 1 80 ? -26.812 -4.577 -33.206 1.00 51.09 80 ASN A N 1
ATOM 650 C CA . ASN A 1 80 ? -27.089 -5.467 -32.086 1.00 51.09 80 ASN A CA 1
ATOM 651 C C . ASN A 1 80 ? -26.597 -4.810 -30.795 1.00 51.09 80 ASN A C 1
ATOM 653 O O . ASN A 1 80 ? -25.406 -4.789 -30.502 1.00 51.09 80 ASN A O 1
ATOM 657 N N . ALA A 1 81 ? -27.537 -4.293 -30.006 1.00 59.44 81 ALA A N 1
ATOM 658 C CA . ALA A 1 81 ? -27.299 -3.662 -28.709 1.00 59.44 81 ALA A CA 1
ATOM 659 C C . ALA A 1 81 ? -26.971 -4.681 -27.591 1.00 59.44 81 ALA A C 1
ATOM 661 O O . ALA A 1 81 ? -27.493 -4.583 -26.480 1.00 59.44 81 ALA A O 1
ATOM 662 N N . GLN A 1 82 ? -26.148 -5.696 -27.873 1.00 64.75 82 GLN A N 1
ATOM 663 C CA . GLN A 1 82 ? -25.666 -6.633 -26.857 1.00 64.75 82 GLN A CA 1
ATOM 664 C C . GLN A 1 82 ? -24.337 -6.134 -26.283 1.00 64.75 82 GLN A C 1
ATOM 666 O O . GLN A 1 82 ? -23.338 -6.011 -26.984 1.00 64.75 82 GLN A O 1
ATOM 671 N N . GLN A 1 83 ? -24.339 -5.832 -24.983 1.00 71.12 83 GLN A N 1
ATOM 672 C CA . GLN A 1 83 ? -23.148 -5.415 -24.246 1.00 71.12 83 GLN A CA 1
ATOM 673 C C . GLN A 1 83 ? -22.181 -6.599 -24.124 1.00 71.12 83 GLN A C 1
ATOM 675 O O . GLN A 1 83 ? -22.476 -7.574 -23.430 1.00 71.12 83 GLN A O 1
ATOM 680 N N . HIS A 1 84 ? -21.019 -6.504 -24.765 1.00 77.19 84 HIS A N 1
ATOM 681 C CA . HIS A 1 84 ? -19.952 -7.490 -24.617 1.00 77.19 84 HIS A CA 1
ATOM 682 C C . HIS A 1 84 ? -19.043 -7.127 -23.433 1.00 77.19 84 HIS A C 1
ATOM 684 O O . HIS A 1 84 ? -18.766 -5.956 -23.181 1.00 77.19 84 HIS A O 1
ATOM 690 N N . TYR A 1 85 ? -18.578 -8.136 -22.697 1.00 81.12 85 TYR A N 1
ATOM 691 C CA . TYR A 1 85 ? -17.671 -7.986 -21.554 1.00 81.12 85 TYR A CA 1
ATOM 692 C C . TYR A 1 85 ? -16.306 -8.592 -21.880 1.00 81.12 85 TYR A C 1
ATOM 694 O O . TYR A 1 85 ? -16.233 -9.569 -22.627 1.00 81.12 85 TYR A O 1
ATOM 702 N N . SER A 1 86 ? -15.237 -8.029 -21.312 1.00 81.44 86 SER A N 1
ATOM 703 C CA . SER A 1 86 ? -13.884 -8.576 -21.452 1.00 81.44 86 SER A CA 1
ATOM 704 C C . SER A 1 86 ? -13.814 -10.005 -20.904 1.00 81.44 86 SER A C 1
ATOM 706 O O . SER A 1 86 ? -14.488 -10.345 -19.927 1.00 81.44 86 SER A O 1
ATOM 708 N N . SER A 1 87 ? -12.995 -10.854 -21.527 1.00 81.06 87 SER A N 1
ATOM 709 C CA . SER A 1 87 ? -12.683 -12.191 -21.008 1.00 81.06 87 SER A CA 1
ATOM 710 C C . SER A 1 87 ? -11.808 -12.134 -19.758 1.00 81.06 87 SER A C 1
ATOM 712 O O . SER A 1 87 ? -11.815 -13.071 -18.961 1.00 81.06 87 SER A O 1
ATOM 714 N N . GLU A 1 88 ? -11.065 -11.042 -19.594 1.00 82.31 88 GLU A N 1
ATOM 715 C CA . GLU A 1 88 ? -10.159 -10.840 -18.477 1.00 82.31 88 GLU A CA 1
ATOM 716 C C . GLU A 1 88 ? -10.922 -10.384 -17.230 1.00 82.31 88 GLU A C 1
ATOM 718 O O . GLU A 1 88 ? -11.742 -9.461 -17.274 1.00 82.31 88 GLU A O 1
ATOM 723 N N . VAL A 1 89 ? -10.664 -11.071 -16.120 1.00 85.50 89 VAL A N 1
ATOM 724 C CA . VAL A 1 89 ? -11.219 -10.738 -14.809 1.00 85.50 89 VAL A CA 1
ATOM 725 C C . VAL A 1 89 ? -10.214 -9.843 -14.101 1.00 85.50 89 VAL A C 1
ATOM 727 O O . VAL A 1 89 ? -9.046 -10.202 -14.014 1.00 85.50 89 VAL A O 1
ATOM 730 N N . ILE A 1 90 ? -10.676 -8.696 -13.613 1.00 90.56 90 ILE A N 1
ATOM 731 C CA . ILE A 1 90 ? -9.859 -7.746 -12.857 1.00 90.56 90 ILE A CA 1
ATOM 732 C C . ILE A 1 90 ? -10.375 -7.651 -11.426 1.00 90.56 90 ILE A C 1
ATOM 734 O O . ILE A 1 90 ? -11.583 -7.774 -11.189 1.00 90.56 90 ILE A O 1
ATOM 738 N N . THR A 1 91 ? -9.468 -7.439 -10.480 1.00 91.88 91 THR A N 1
ATOM 739 C CA . THR A 1 91 ? -9.818 -7.206 -9.078 1.00 91.88 91 THR A CA 1
ATOM 740 C C . THR A 1 91 ? -10.052 -5.718 -8.809 1.00 91.88 91 THR A C 1
ATOM 742 O O . THR A 1 91 ? -9.677 -4.837 -9.592 1.00 91.88 91 THR A O 1
ATOM 745 N N . LEU A 1 92 ? -10.673 -5.392 -7.675 1.00 90.94 92 LEU A N 1
ATOM 746 C CA . LEU A 1 92 ? -10.767 -4.004 -7.223 1.00 90.94 92 LEU A CA 1
ATOM 747 C C . LEU A 1 92 ? -9.384 -3.447 -6.862 1.00 90.94 92 LEU A C 1
ATOM 749 O O . LEU A 1 92 ? -9.139 -2.259 -7.072 1.00 90.94 92 LEU A O 1
ATOM 753 N N . LEU A 1 93 ? -8.478 -4.299 -6.373 1.00 91.81 93 LEU A N 1
ATOM 754 C CA . LEU A 1 93 ? -7.078 -3.940 -6.172 1.00 91.81 93 LEU A CA 1
ATOM 755 C C . LEU A 1 93 ? -6.425 -3.529 -7.500 1.00 91.81 93 LEU A C 1
ATOM 757 O O . LEU A 1 93 ? -5.842 -2.448 -7.557 1.00 91.81 93 LEU A O 1
ATOM 761 N N . ASP A 1 94 ? -6.616 -4.300 -8.574 1.00 89.31 94 ASP A N 1
ATOM 762 C CA . ASP A 1 94 ? -6.065 -4.002 -9.906 1.00 89.31 94 ASP A CA 1
ATOM 763 C C . ASP A 1 94 ? -6.521 -2.647 -10.442 1.00 89.31 94 ASP A C 1
ATOM 765 O O . ASP A 1 94 ? -5.764 -1.962 -11.125 1.00 89.31 94 ASP A O 1
ATOM 769 N N . LEU A 1 95 ? -7.754 -2.238 -10.131 1.00 89.12 95 LEU A N 1
ATOM 770 C CA . LEU A 1 95 ? -8.263 -0.924 -10.516 1.00 89.12 95 LEU A CA 1
ATOM 771 C C . LEU A 1 95 ? -7.547 0.199 -9.753 1.00 89.12 95 LEU A C 1
ATOM 773 O O . LEU A 1 95 ? -7.233 1.235 -10.336 1.00 89.12 95 LEU A O 1
ATOM 777 N N . VAL A 1 96 ? -7.256 -0.002 -8.464 1.00 88.50 96 VAL A N 1
ATOM 778 C CA . VAL A 1 96 ? -6.520 0.974 -7.641 1.00 88.50 96 VAL A CA 1
ATOM 779 C C . VAL A 1 96 ? -5.071 1.119 -8.116 1.00 88.50 96 VAL A C 1
ATOM 781 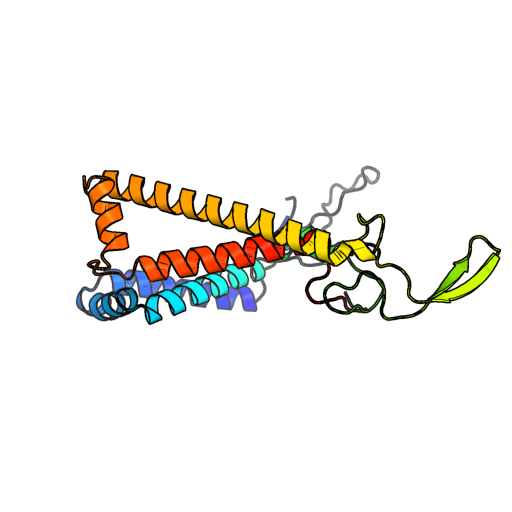O O . VAL A 1 96 ? -4.556 2.235 -8.146 1.00 88.50 96 VAL A O 1
ATOM 784 N N . VAL A 1 97 ? -4.427 0.022 -8.524 1.00 88.38 97 VAL A N 1
ATOM 785 C CA . VAL A 1 97 ? -3.048 0.011 -9.053 1.00 88.38 97 VAL A CA 1
ATOM 786 C C . VAL A 1 97 ? -2.988 -0.085 -10.582 1.00 88.38 97 VAL A C 1
ATOM 788 O O . VAL A 1 97 ? -2.004 -0.550 -11.149 1.00 88.38 97 VAL A O 1
ATOM 791 N N . MET A 1 98 ? -4.014 0.400 -11.281 1.00 86.50 98 MET A N 1
ATOM 792 C CA . MET A 1 98 ? -4.127 0.245 -12.735 1.00 86.50 98 MET A CA 1
ATOM 793 C C . MET A 1 98 ? -2.927 0.768 -13.546 1.00 86.50 98 MET A C 1
ATOM 795 O O . MET A 1 98 ? -2.554 0.087 -14.504 1.00 86.50 98 MET A O 1
ATOM 799 N N . PRO A 1 99 ? -2.269 1.893 -13.184 1.00 84.75 99 PRO A N 1
ATOM 800 C CA . PRO A 1 99 ? -1.052 2.326 -13.870 1.00 84.75 99 PRO A CA 1
ATOM 801 C C . PRO A 1 99 ? 0.044 1.254 -13.862 1.00 84.75 99 PRO A C 1
ATOM 803 O O . PRO A 1 99 ? 0.615 0.969 -14.909 1.00 84.75 99 PRO A O 1
ATOM 806 N N . LEU A 1 100 ? 0.259 0.585 -12.725 1.00 84.38 100 LEU A N 1
ATOM 807 C CA . LEU A 1 100 ? 1.267 -0.471 -12.584 1.00 84.38 100 LEU A CA 1
ATOM 808 C C . LEU A 1 100 ? 0.972 -1.664 -13.491 1.00 84.38 100 LEU A C 1
ATOM 810 O O . LEU A 1 100 ? 1.870 -2.200 -14.130 1.00 84.38 100 LEU A O 1
ATOM 814 N N . ARG A 1 101 ? -0.304 -2.040 -13.600 1.00 83.69 101 ARG A N 1
ATOM 815 C CA . ARG A 1 101 ? -0.741 -3.147 -14.456 1.00 83.69 101 ARG A CA 1
ATOM 816 C C . ARG A 1 101 ? -0.603 -2.838 -15.951 1.00 83.69 101 ARG A C 1
ATOM 818 O O . ARG A 1 101 ? -0.442 -3.750 -16.754 1.00 83.69 101 ARG A O 1
ATOM 825 N N . GLN A 1 102 ? -0.692 -1.568 -16.345 1.00 85.00 102 GLN A N 1
ATOM 826 C CA . GLN A 1 102 ? -0.598 -1.145 -17.748 1.00 85.00 102 GLN A CA 1
ATOM 827 C C . GLN A 1 102 ? 0.837 -0.845 -18.202 1.00 85.00 102 GLN A C 1
ATOM 829 O O . GLN A 1 102 ? 1.128 -0.912 -19.398 1.00 85.00 102 GLN A O 1
ATOM 834 N N . GLN A 1 103 ? 1.735 -0.524 -17.271 1.00 85.50 103 GLN A N 1
ATOM 835 C CA . GLN A 1 103 ? 3.136 -0.181 -17.531 1.00 85.50 103 GLN A CA 1
ATOM 836 C C . GLN A 1 103 ? 4.023 -1.428 -17.704 1.00 85.50 103 GLN A C 1
ATOM 838 O O . GLN A 1 103 ? 5.068 -1.571 -17.071 1.00 85.50 103 GLN A O 1
ATOM 843 N N . LEU A 1 104 ? 3.613 -2.341 -18.586 1.00 85.31 104 LEU A N 1
ATOM 844 C CA . LEU A 1 104 ? 4.356 -3.568 -18.866 1.00 85.31 104 LEU A CA 1
ATOM 845 C C . LEU A 1 104 ? 5.605 -3.289 -19.708 1.00 85.31 104 LEU A C 1
ATOM 847 O O . LEU A 1 104 ? 5.542 -2.662 -20.770 1.00 85.31 104 LEU A O 1
ATOM 851 N N . GLU A 1 105 ? 6.740 -3.810 -19.253 1.00 87.94 105 GLU A N 1
ATOM 852 C CA . GLU A 1 105 ? 8.002 -3.779 -19.989 1.00 87.94 105 GLU A CA 1
ATOM 853 C C . GLU A 1 105 ? 8.189 -5.062 -20.801 1.00 87.94 105 GLU A C 1
ATOM 855 O O . GLU A 1 105 ? 7.654 -6.122 -20.489 1.00 87.94 105 GLU A O 1
ATOM 860 N N . LYS A 1 106 ? 8.988 -4.984 -21.865 1.00 85.94 106 LYS A N 1
ATOM 861 C CA . LYS A 1 106 ? 9.207 -6.118 -22.779 1.00 85.94 106 LYS A CA 1
ATOM 862 C C . LYS A 1 106 ? 9.974 -7.284 -22.135 1.00 85.94 106 LYS A C 1
ATOM 864 O O . LYS A 1 106 ? 9.949 -8.402 -22.648 1.00 85.94 106 LYS A O 1
ATOM 869 N N . THR A 1 107 ? 10.743 -7.016 -21.084 1.00 87.38 107 THR A N 1
ATOM 870 C CA . THR A 1 107 ? 11.685 -7.973 -20.496 1.00 87.38 107 THR A CA 1
ATOM 871 C C . THR A 1 107 ? 12.054 -7.586 -19.065 1.00 87.38 107 THR A C 1
ATOM 873 O O . THR A 1 107 ? 11.621 -6.555 -18.553 1.00 87.38 107 THR A O 1
ATOM 876 N N . TYR A 1 108 ? 12.889 -8.418 -18.447 1.00 88.62 108 TYR A N 1
ATOM 877 C CA . TYR A 1 108 ? 13.358 -8.287 -17.078 1.00 88.62 108 TYR A CA 1
ATOM 878 C C . TYR A 1 108 ? 14.148 -7.007 -16.812 1.00 88.62 108 TYR A C 1
ATOM 880 O O . TYR A 1 108 ? 14.933 -6.549 -17.651 1.00 88.62 108 TYR A O 1
ATOM 888 N N . SER A 1 109 ? 14.031 -6.511 -15.585 1.00 89.88 109 SER A N 1
ATOM 889 C CA . SER A 1 109 ? 14.879 -5.457 -15.043 1.00 89.88 109 SER A CA 1
ATOM 890 C C . SER A 1 109 ? 15.169 -5.701 -13.564 1.00 89.88 109 SER A C 1
ATOM 892 O O . SER A 1 109 ? 14.383 -6.319 -12.851 1.00 89.88 109 SER A O 1
ATOM 894 N N . ALA A 1 110 ? 16.291 -5.172 -13.079 1.00 91.38 110 ALA A N 1
ATOM 895 C CA . ALA A 1 110 ? 16.534 -5.097 -11.641 1.00 91.38 110 ALA A CA 1
ATOM 896 C C . ALA A 1 110 ? 15.622 -4.031 -10.984 1.00 91.38 110 ALA A C 1
ATOM 898 O O . ALA A 1 110 ? 15.131 -3.135 -11.685 1.00 91.38 110 ALA A O 1
ATOM 899 N N . PRO A 1 111 ? 15.431 -4.077 -9.651 1.00 91.94 111 PRO A N 1
ATOM 900 C CA . PRO A 1 111 ? 14.799 -3.004 -8.882 1.00 91.94 111 PRO A CA 1
ATOM 901 C C . PRO A 1 111 ? 15.372 -1.622 -9.222 1.00 91.94 111 PRO A C 1
ATOM 903 O O . PRO A 1 111 ? 16.593 -1.438 -9.222 1.00 91.94 111 PRO A O 1
ATOM 906 N N . PHE A 1 112 ? 14.506 -0.646 -9.511 1.00 91.31 112 PHE A N 1
ATOM 907 C CA . PHE A 1 112 ? 14.884 0.726 -9.892 1.00 91.31 112 PHE A CA 1
ATOM 908 C C . PHE A 1 112 ? 15.847 0.825 -11.093 1.00 91.31 112 PHE A C 1
ATOM 910 O O . PHE A 1 112 ? 16.617 1.792 -11.210 1.00 91.31 112 PHE A O 1
ATOM 917 N N . ALA A 1 113 ? 15.871 -0.176 -11.973 1.00 90.44 113 ALA A N 1
ATOM 918 C CA . ALA A 1 113 ? 16.603 -0.085 -13.228 1.00 90.44 113 ALA A CA 1
ATOM 919 C C . ALA A 1 113 ? 15.896 0.878 -14.193 1.00 90.44 113 ALA A C 1
ATOM 921 O O . ALA A 1 113 ? 14.676 0.976 -14.203 1.00 90.44 113 ALA A O 1
ATOM 922 N N . THR A 1 114 ? 16.679 1.575 -15.015 1.00 89.81 114 THR A N 1
ATOM 923 C CA . THR A 1 114 ? 16.209 2.410 -16.141 1.00 89.81 114 THR A CA 1
ATOM 924 C C . THR A 1 114 ? 16.460 1.736 -17.490 1.00 89.81 114 THR A C 1
ATOM 926 O O . THR A 1 114 ? 16.102 2.255 -18.547 1.00 89.81 114 THR A O 1
ATOM 929 N N . ARG A 1 115 ? 17.109 0.568 -17.467 1.00 89.44 115 ARG A N 1
ATOM 930 C CA . ARG A 1 115 ? 17.473 -0.218 -18.640 1.00 89.44 115 ARG A CA 1
ATOM 931 C C . ARG A 1 115 ? 17.060 -1.668 -18.462 1.00 89.44 115 ARG A C 1
ATOM 933 O O . ARG A 1 115 ? 17.095 -2.212 -17.359 1.00 89.44 115 ARG A O 1
ATOM 940 N N . SER A 1 116 ? 16.689 -2.263 -19.583 1.00 88.12 116 SER A N 1
ATOM 941 C CA . SER A 1 116 ? 16.415 -3.682 -19.737 1.00 88.12 116 SER A CA 1
ATOM 942 C C . SER A 1 116 ? 17.638 -4.517 -19.357 1.00 88.12 116 SER A C 1
ATOM 944 O O . SER A 1 116 ? 18.769 -4.142 -19.658 1.00 88.12 116 SER A O 1
ATOM 946 N N . PHE A 1 117 ? 17.411 -5.688 -18.762 1.00 88.00 117 PHE A N 1
ATOM 947 C CA . PHE A 1 117 ? 18.446 -6.700 -18.543 1.00 88.00 117 PHE A CA 1
ATOM 948 C C . PHE A 1 117 ? 18.831 -7.452 -19.827 1.00 88.00 117 PHE A C 1
ATOM 950 O O . PHE A 1 117 ? 19.888 -8.068 -19.896 1.00 88.00 117 PHE A O 1
ATOM 957 N N . VAL A 1 118 ? 17.993 -7.425 -20.864 1.00 86.94 118 VAL A N 1
ATOM 958 C CA . VAL A 1 118 ? 18.287 -8.060 -22.155 1.00 86.94 118 VAL A CA 1
ATOM 959 C C . VAL A 1 118 ? 18.793 -7.006 -23.137 1.00 86.94 118 VAL A C 1
ATOM 961 O O . VAL A 1 118 ? 18.184 -5.946 -23.307 1.00 86.94 118 VAL A O 1
ATOM 964 N N . ARG A 1 119 ? 19.930 -7.299 -23.773 1.00 86.75 119 ARG A N 1
ATOM 965 C CA . ARG A 1 119 ? 20.487 -6.480 -24.856 1.00 86.75 119 ARG A CA 1
ATOM 966 C C . ARG A 1 119 ? 19.667 -6.678 -26.121 1.00 86.75 119 ARG A C 1
ATOM 968 O O . ARG A 1 119 ? 19.257 -7.792 -26.432 1.00 86.75 119 ARG A O 1
ATOM 975 N N . GLU A 1 120 ? 19.470 -5.602 -26.862 1.00 85.25 120 GLU A N 1
ATOM 976 C CA . GLU A 1 120 ? 18.757 -5.617 -28.133 1.00 85.25 120 GLU A CA 1
ATOM 977 C C . GLU A 1 120 ? 19.597 -4.919 -29.202 1.00 85.25 120 GLU A C 1
ATOM 979 O O . GLU A 1 120 ? 20.431 -4.062 -28.896 1.00 85.25 120 GLU A O 1
ATOM 984 N N . MET A 1 121 ? 19.398 -5.303 -30.464 1.00 84.31 121 MET A N 1
ATOM 985 C CA . MET A 1 121 ? 20.005 -4.584 -31.582 1.00 84.31 121 MET A CA 1
ATOM 986 C C . MET A 1 121 ? 19.333 -3.222 -31.705 1.00 84.31 121 MET A C 1
ATOM 988 O O . MET A 1 121 ? 18.132 -3.133 -31.953 1.00 84.31 121 MET A O 1
ATOM 992 N N . GLN A 1 122 ? 20.117 -2.168 -31.538 1.00 80.00 122 GLN A N 1
ATOM 993 C CA . GLN A 1 122 ? 19.687 -0.790 -31.689 1.00 80.00 122 GLN A CA 1
ATOM 994 C C . GLN A 1 122 ? 20.424 -0.178 -32.871 1.00 80.00 122 GLN A C 1
ATOM 996 O O . GLN A 1 122 ? 21.641 -0.316 -33.019 1.00 80.00 122 GLN A O 1
ATOM 1001 N N . THR A 1 123 ? 19.679 0.502 -33.731 1.00 73.62 123 THR A N 1
ATOM 1002 C CA . THR A 1 123 ? 20.262 1.269 -34.826 1.00 73.62 123 THR A CA 1
ATOM 1003 C C . THR A 1 123 ? 20.707 2.613 -34.263 1.00 73.62 123 THR A C 1
ATOM 1005 O O . THR A 1 123 ? 19.875 3.430 -33.870 1.00 73.62 123 THR A O 1
ATOM 1008 N N . SER A 1 124 ? 22.017 2.849 -34.178 1.00 70.50 124 SER A N 1
ATOM 1009 C CA . SER A 1 124 ? 22.527 4.173 -33.819 1.00 70.50 124 SER A CA 1
ATOM 1010 C C . SER A 1 124 ? 22.200 5.190 -34.917 1.00 70.50 124 SER A C 1
ATOM 1012 O O . SER A 1 124 ? 22.055 4.840 -36.089 1.00 70.50 124 SER A O 1
ATOM 1014 N N . THR A 1 125 ? 22.159 6.474 -34.554 1.00 67.44 125 THR A N 1
ATOM 1015 C CA . THR A 1 125 ? 22.013 7.611 -35.486 1.00 67.44 125 THR A CA 1
ATOM 1016 C C . THR A 1 125 ? 23.076 7.637 -36.593 1.00 67.44 125 THR A C 1
ATOM 1018 O O . THR A 1 125 ? 22.871 8.259 -37.627 1.00 67.44 125 THR A O 1
ATOM 1021 N N . THR A 1 126 ? 24.185 6.916 -36.411 1.00 70.25 126 THR A N 1
ATOM 1022 C CA . THR A 1 126 ? 25.275 6.713 -37.376 1.00 70.25 126 THR A CA 1
ATOM 1023 C C . THR A 1 126 ? 25.106 5.473 -38.267 1.00 70.25 126 THR A C 1
ATOM 1025 O O . THR A 1 126 ? 26.071 5.054 -38.899 1.00 70.25 126 THR A O 1
ATOM 1028 N N . SER A 1 127 ? 23.917 4.855 -38.336 1.00 67.12 127 SER A N 1
ATOM 1029 C CA . SER A 1 127 ? 23.599 3.640 -39.127 1.00 67.12 127 SER A CA 1
ATOM 1030 C C . SER A 1 127 ? 24.377 2.363 -38.761 1.00 67.12 127 SER A C 1
ATOM 1032 O O . SER A 1 127 ? 24.266 1.337 -39.428 1.00 67.12 127 SER A O 1
ATOM 1034 N N . THR A 1 128 ? 25.117 2.385 -37.655 1.00 71.56 128 THR A N 1
ATOM 1035 C CA . THR A 1 128 ? 25.779 1.215 -37.074 1.00 71.56 128 THR A CA 1
ATOM 1036 C C . THR A 1 128 ? 2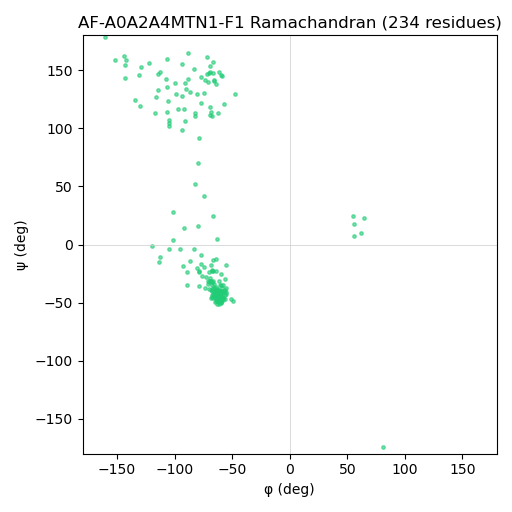4.824 0.478 -36.138 1.00 71.56 128 THR A C 1
ATOM 1038 O O . THR A 1 128 ? 24.190 1.092 -35.279 1.00 71.56 128 THR A O 1
ATOM 1041 N N . VAL A 1 129 ? 24.722 -0.843 -36.293 1.00 78.25 129 VAL A N 1
ATOM 1042 C CA . VAL A 1 129 ? 23.929 -1.695 -35.399 1.00 78.25 129 VAL A CA 1
ATOM 1043 C C . VAL A 1 129 ? 24.767 -2.005 -34.164 1.00 78.25 129 VAL A C 1
ATOM 1045 O O . VAL A 1 129 ? 25.784 -2.691 -34.256 1.00 78.25 129 VAL A O 1
ATOM 1048 N N . ALA A 1 130 ? 24.347 -1.494 -33.011 1.00 80.38 130 ALA A N 1
ATOM 1049 C CA . ALA A 1 130 ? 24.961 -1.786 -31.724 1.00 80.38 130 ALA A CA 1
ATOM 1050 C C . ALA A 1 130 ? 24.045 -2.712 -30.921 1.00 80.38 130 ALA A C 1
ATOM 1052 O O . ALA A 1 130 ? 22.834 -2.513 -30.865 1.00 80.38 130 ALA A O 1
ATOM 1053 N N . TYR A 1 131 ? 24.618 -3.736 -30.295 1.00 84.88 131 TYR A N 1
ATOM 1054 C CA . TYR A 1 131 ? 23.883 -4.602 -29.379 1.00 84.88 131 TYR A CA 1
ATOM 1055 C C . TYR A 1 131 ? 24.023 -4.030 -27.969 1.00 84.88 131 TYR A C 1
ATOM 1057 O O . TYR A 1 131 ? 25.099 -4.122 -27.384 1.00 84.88 131 TYR A O 1
ATOM 1065 N N . ASP A 1 132 ? 22.987 -3.412 -27.413 1.00 87.06 132 ASP A N 1
ATOM 1066 C CA . ASP A 1 132 ? 23.080 -2.724 -26.117 1.00 87.06 132 ASP A CA 1
ATOM 1067 C C . ASP A 1 132 ? 21.794 -2.864 -25.290 1.00 87.06 132 ASP A C 1
ATOM 1069 O O . ASP A 1 132 ? 20.736 -3.237 -25.804 1.00 87.06 132 ASP A O 1
ATOM 1073 N N . TYR A 1 133 ? 21.884 -2.603 -23.988 1.00 86.75 133 TYR A N 1
ATOM 1074 C CA . TYR A 1 133 ? 20.750 -2.619 -23.070 1.00 86.75 133 TYR A CA 1
ATOM 1075 C C . TYR A 1 133 ? 19.821 -1.446 -23.371 1.00 86.75 133 TYR A C 1
ATOM 1077 O O . TYR A 1 133 ? 20.175 -0.279 -23.168 1.00 86.75 133 TYR A O 1
ATOM 1085 N N . SER A 1 134 ? 18.628 -1.765 -23.873 1.00 87.44 134 SER A N 1
ATOM 1086 C CA . SER A 1 134 ? 17.617 -0.763 -24.211 1.00 87.44 134 SER A CA 1
ATOM 1087 C C . SER A 1 134 ? 17.086 -0.063 -22.966 1.00 87.44 134 SER A C 1
ATOM 1089 O O . SER A 1 134 ? 17.005 -0.662 -21.891 1.00 87.44 134 SER A O 1
ATOM 1091 N N . LYS A 1 135 ? 16.724 1.213 -23.110 1.00 89.19 135 LYS A N 1
ATOM 1092 C CA . LYS A 1 135 ? 16.019 1.954 -22.062 1.00 89.19 135 LYS A CA 1
ATOM 1093 C C . LYS A 1 135 ? 14.636 1.346 -21.849 1.00 89.19 135 LYS A C 1
ATOM 1095 O O . LYS A 1 135 ? 13.978 0.946 -22.809 1.00 89.19 135 LYS A O 1
ATOM 1100 N N . LEU A 1 136 ? 14.219 1.284 -20.592 1.00 88.12 136 LEU A N 1
ATOM 1101 C CA . LEU A 1 136 ? 12.856 0.902 -20.237 1.00 88.12 136 LEU A CA 1
ATOM 1102 C C . LEU A 1 136 ? 11.888 2.006 -20.669 1.00 88.12 136 LEU A C 1
ATOM 1104 O O . LEU A 1 136 ? 12.257 3.182 -20.724 1.00 88.12 136 LEU A O 1
ATOM 1108 N N . LYS A 1 137 ? 10.661 1.624 -21.023 1.00 87.75 137 LYS A N 1
ATOM 1109 C CA . LYS A 1 137 ? 9.668 2.555 -21.569 1.00 87.75 137 LYS A CA 1
ATOM 1110 C C . LYS A 1 137 ? 9.009 3.397 -20.479 1.00 87.75 137 LYS A C 1
ATOM 1112 O O . LYS A 1 137 ? 8.701 4.559 -20.728 1.00 87.75 137 LYS A O 1
ATOM 1117 N N . PHE A 1 138 ? 8.785 2.805 -19.312 1.00 87.31 138 PHE A N 1
ATOM 1118 C CA . PHE A 1 138 ? 8.032 3.384 -18.203 1.00 87.31 138 PHE A CA 1
ATOM 1119 C C . PHE A 1 138 ? 8.898 3.672 -16.972 1.00 87.31 138 PHE A C 1
ATOM 1121 O O . PHE A 1 138 ? 8.476 4.439 -16.117 1.00 87.31 138 PHE A O 1
ATOM 1128 N N . ALA A 1 139 ? 10.114 3.117 -16.886 1.00 88.44 139 ALA A N 1
ATOM 1129 C CA . ALA A 1 139 ? 11.025 3.392 -15.774 1.00 88.44 139 ALA A CA 1
ATOM 1130 C C . ALA A 1 139 ? 12.055 4.484 -16.101 1.00 88.44 139 ALA A C 1
ATOM 1132 O O . ALA A 1 139 ? 12.927 4.305 -16.956 1.00 88.44 139 ALA A O 1
ATOM 1133 N N . GLY A 1 140 ? 11.994 5.600 -15.371 1.00 86.25 140 GLY A N 1
ATOM 1134 C CA . GLY A 1 140 ? 12.910 6.735 -15.512 1.00 86.25 140 GLY A CA 1
ATOM 1135 C C . GLY A 1 140 ? 12.813 7.445 -16.863 1.00 86.25 140 GLY A C 1
ATOM 1136 O O . GLY A 1 140 ? 13.775 8.090 -17.282 1.00 86.25 140 GLY A O 1
ATOM 1137 N N . SER A 1 141 ? 11.678 7.326 -17.560 1.00 87.19 141 SER A N 1
ATOM 1138 C CA . SER A 1 141 ? 11.452 7.939 -18.875 1.00 87.19 141 SER A CA 1
ATOM 1139 C C . SER A 1 141 ? 11.408 9.468 -18.829 1.00 87.19 141 SER A C 1
ATOM 1141 O O . SER A 1 141 ? 11.658 10.119 -19.841 1.00 87.19 141 SER A O 1
ATOM 1143 N N . HIS A 1 142 ? 11.108 10.052 -17.666 1.00 88.81 142 HIS A N 1
ATOM 1144 C CA . HIS A 1 142 ? 11.122 11.499 -17.430 1.00 88.81 142 HIS A CA 1
ATOM 1145 C C . HIS A 1 142 ? 12.535 12.071 -17.260 1.00 88.81 142 HIS A C 1
ATOM 1147 O O . HIS A 1 142 ? 12.730 13.282 -17.378 1.00 88.81 142 HIS A O 1
ATOM 1153 N N . LEU A 1 143 ? 13.536 11.224 -16.997 1.00 89.12 143 LEU A N 1
ATOM 1154 C CA . LEU A 1 143 ? 14.902 11.671 -16.756 1.00 89.12 143 LEU A CA 1
ATOM 1155 C C . LEU A 1 143 ? 15.602 12.034 -18.069 1.00 89.12 143 LEU A C 1
ATOM 1157 O O . LEU A 1 143 ? 15.826 11.194 -18.941 1.00 89.12 143 LEU A O 1
ATOM 1161 N N . SER A 1 144 ? 16.058 13.284 -18.165 1.00 83.38 144 SER A N 1
ATOM 1162 C CA . SER A 1 144 ? 16.931 13.721 -19.265 1.00 83.38 144 SER A CA 1
ATOM 1163 C C . SER A 1 144 ? 18.327 13.085 -19.185 1.00 83.38 144 SER A C 1
ATOM 1165 O O . SER A 1 144 ? 18.950 12.821 -20.212 1.00 83.38 144 SER A O 1
ATOM 1167 N N . ASN A 1 145 ? 18.818 12.808 -17.970 1.00 87.19 145 ASN A N 1
ATOM 1168 C CA . ASN A 1 145 ? 20.093 12.136 -17.724 1.00 87.19 145 ASN A CA 1
ATOM 1169 C C . ASN A 1 145 ? 19.927 11.040 -16.655 1.00 87.19 145 ASN A C 1
ATOM 1171 O O . ASN A 1 145 ? 19.525 11.320 -15.528 1.00 87.19 145 ASN A O 1
ATOM 1175 N N . GLU A 1 146 ? 20.299 9.800 -16.989 1.00 83.56 146 GLU A N 1
ATOM 1176 C CA . GLU A 1 146 ? 20.212 8.633 -16.094 1.00 83.56 146 GLU A CA 1
ATOM 1177 C C . GLU A 1 146 ? 21.038 8.798 -14.805 1.00 83.56 146 GLU A C 1
ATOM 1179 O O . GLU A 1 146 ? 20.705 8.221 -13.771 1.00 83.56 146 GLU A O 1
ATOM 1184 N N . GLN A 1 147 ? 22.084 9.630 -14.826 1.00 88.25 147 GLN A N 1
ATOM 1185 C CA . GLN A 1 147 ? 22.913 9.920 -13.650 1.00 88.25 147 GLN A CA 1
ATOM 1186 C C . GLN A 1 147 ? 22.125 10.628 -12.533 1.00 88.25 147 GLN A C 1
ATOM 1188 O O . GLN A 1 147 ? 22.498 10.529 -11.366 1.00 88.25 147 GLN A O 1
ATOM 1193 N N . GLN A 1 148 ? 21.020 11.305 -12.866 1.00 91.12 148 GLN A N 1
ATOM 1194 C CA . GLN A 1 148 ? 20.181 12.033 -11.907 1.00 91.12 148 GLN A CA 1
ATOM 1195 C C . GLN A 1 148 ? 19.172 11.142 -11.171 1.00 91.12 148 GLN A C 1
ATOM 1197 O O . GLN A 1 148 ? 18.498 11.621 -10.261 1.00 91.12 148 GLN A O 1
ATOM 1202 N N . LYS A 1 149 ? 19.098 9.847 -11.507 1.00 91.94 149 LYS A N 1
ATOM 1203 C CA . LYS A 1 149 ? 18.133 8.895 -10.940 1.00 91.94 149 LYS A CA 1
ATOM 1204 C C . LYS A 1 149 ? 18.065 8.933 -9.413 1.00 91.94 149 LYS A C 1
ATOM 1206 O O . LYS A 1 149 ? 16.988 8.985 -8.836 1.00 91.94 149 LYS A O 1
ATOM 1211 N N . TRP A 1 150 ? 19.214 8.895 -8.739 1.00 92.88 150 TRP A N 1
ATOM 1212 C CA . TRP A 1 150 ? 19.242 8.850 -7.273 1.00 92.88 150 TRP A CA 1
ATOM 1213 C C . TRP A 1 150 ? 18.809 10.170 -6.632 1.00 92.88 150 TRP A C 1
ATOM 1215 O O . TRP A 1 150 ? 18.145 10.159 -5.596 1.00 92.88 150 TRP A O 1
ATOM 1225 N N . THR A 1 151 ? 19.132 11.297 -7.269 1.00 94.19 151 THR A N 1
ATOM 1226 C CA . THR A 1 151 ? 18.645 12.615 -6.854 1.00 94.19 151 THR A CA 1
ATOM 1227 C C . THR A 1 151 ? 17.126 12.689 -6.976 1.00 94.19 151 THR A C 1
ATOM 1229 O O . THR A 1 151 ? 16.466 13.090 -6.023 1.00 94.19 151 THR A O 1
ATOM 1232 N N . ASP A 1 152 ? 16.570 12.226 -8.094 1.00 94.62 152 ASP A N 1
ATOM 1233 C CA . ASP A 1 152 ? 15.125 12.174 -8.321 1.00 94.62 152 ASP A CA 1
ATOM 1234 C C . ASP A 1 152 ? 14.415 11.279 -7.291 1.00 94.62 152 ASP A C 1
ATOM 1236 O O . ASP A 1 152 ? 13.539 11.746 -6.568 1.00 94.62 152 ASP A O 1
ATOM 1240 N N . ILE A 1 153 ? 14.887 10.040 -7.102 1.00 94.69 153 ILE A N 1
ATOM 1241 C CA . ILE A 1 153 ? 14.342 9.111 -6.097 1.00 94.69 153 ILE A CA 1
ATOM 1242 C C . ILE A 1 153 ? 14.370 9.731 -4.694 1.00 94.69 153 ILE A C 1
ATOM 1244 O O . ILE A 1 153 ? 13.376 9.668 -3.972 1.00 94.69 153 ILE A O 1
ATOM 1248 N N . SER A 1 154 ? 15.486 10.343 -4.286 1.00 95.88 154 SER A N 1
ATOM 1249 C CA . SER A 1 154 ? 15.582 10.965 -2.957 1.00 95.88 154 SER A CA 1
ATOM 1250 C C . SER A 1 154 ? 14.624 12.148 -2.784 1.00 95.88 154 SER A C 1
ATOM 1252 O O . SER A 1 154 ? 14.025 12.293 -1.715 1.00 95.88 154 SER A O 1
ATOM 1254 N N . TYR A 1 155 ? 14.420 12.952 -3.830 1.00 96.25 155 TYR A N 1
ATOM 1255 C CA . TYR A 1 155 ? 13.461 14.052 -3.823 1.00 96.25 155 TYR A CA 1
ATOM 1256 C C . TYR A 1 155 ? 12.019 13.543 -3.721 1.00 96.25 155 TYR A C 1
ATOM 1258 O O . TYR A 1 155 ? 11.264 14.006 -2.862 1.00 96.25 155 TYR A O 1
ATOM 1266 N N . THR A 1 1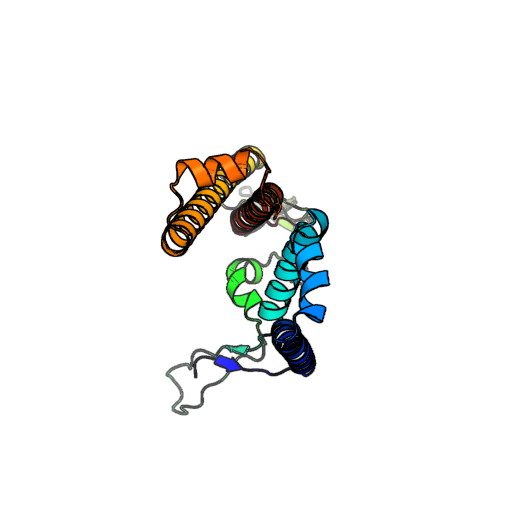56 ? 11.666 12.528 -4.511 1.00 95.94 156 THR A N 1
ATOM 1267 C CA . THR A 1 156 ? 10.354 11.871 -4.469 1.00 95.94 156 THR A CA 1
ATOM 1268 C C . THR A 1 156 ? 10.090 11.248 -3.101 1.00 95.94 156 THR A C 1
ATOM 1270 O O . THR A 1 156 ? 8.997 11.414 -2.555 1.00 95.94 156 THR A O 1
ATOM 1273 N N . ILE A 1 157 ? 11.096 10.612 -2.487 1.00 97.31 157 ILE A N 1
ATOM 1274 C CA . ILE A 1 157 ? 10.987 10.061 -1.129 1.00 97.31 157 ILE A CA 1
ATOM 1275 C C . ILE A 1 157 ? 10.729 11.167 -0.106 1.00 97.31 157 ILE A C 1
ATOM 1277 O O . ILE A 1 157 ? 9.847 11.040 0.749 1.00 97.31 157 ILE A O 1
ATOM 1281 N N . LEU A 1 158 ? 11.477 12.270 -0.186 1.00 97.75 158 LEU A N 1
ATOM 1282 C CA . LEU A 1 158 ? 11.338 13.392 0.738 1.00 97.75 158 LEU A CA 1
ATOM 1283 C C . LEU A 1 158 ? 9.945 14.026 0.639 1.00 97.75 158 LEU A C 1
ATOM 1285 O O . LEU A 1 158 ? 9.280 14.210 1.661 1.00 97.75 158 LEU A O 1
ATOM 1289 N N . GLN A 1 159 ? 9.481 14.312 -0.579 1.00 97.81 159 GLN A N 1
ATOM 1290 C CA . GLN A 1 159 ? 8.154 14.880 -0.816 1.00 97.81 159 GLN A CA 1
ATOM 1291 C C . GLN A 1 159 ? 7.035 13.940 -0.358 1.00 97.81 159 GLN A C 1
ATOM 1293 O O . GLN A 1 159 ? 6.122 14.362 0.353 1.00 97.81 159 GLN A O 1
ATOM 1298 N N . SER A 1 160 ? 7.113 12.658 -0.713 1.00 97.19 160 SER A N 1
ATOM 1299 C CA . SER A 1 160 ? 6.102 11.658 -0.346 1.00 97.19 160 SER A CA 1
ATOM 1300 C C . SER A 1 160 ? 6.036 11.453 1.164 1.00 97.19 160 SER A C 1
ATOM 1302 O O . SER A 1 160 ? 4.955 11.369 1.747 1.00 97.19 160 SER A O 1
ATOM 1304 N N . THR A 1 161 ? 7.194 11.450 1.825 1.00 98.12 161 THR A N 1
ATOM 1305 C CA . THR A 1 161 ? 7.288 11.378 3.286 1.00 98.12 161 THR A CA 1
ATOM 1306 C C . THR A 1 161 ? 6.692 12.622 3.944 1.00 98.12 161 THR A C 1
ATOM 1308 O O . THR A 1 161 ? 5.974 12.494 4.936 1.00 98.12 161 THR A O 1
ATOM 1311 N N . LEU A 1 162 ? 6.911 13.818 3.386 1.00 98.06 162 LEU A N 1
ATOM 1312 C CA . LEU A 1 162 ? 6.284 15.047 3.877 1.00 98.06 162 LEU A CA 1
ATOM 1313 C C . LEU A 1 162 ? 4.754 14.960 3.790 1.00 98.06 162 LEU A C 1
ATOM 1315 O O . LEU A 1 162 ? 4.068 15.239 4.775 1.00 98.06 162 LEU A O 1
ATOM 1319 N N . TRP A 1 163 ? 4.215 14.500 2.658 1.00 98.12 163 TRP A N 1
ATOM 1320 C CA . TRP A 1 163 ? 2.776 14.279 2.491 1.00 98.12 163 TRP A CA 1
ATOM 1321 C C . TRP A 1 163 ? 2.214 13.227 3.454 1.00 98.12 163 TRP A C 1
ATOM 1323 O O . TRP A 1 163 ? 1.125 13.422 4.005 1.00 98.12 163 TRP A O 1
ATOM 1333 N N . ALA A 1 164 ? 2.958 12.154 3.731 1.00 97.81 164 ALA A N 1
ATOM 1334 C CA . ALA A 1 164 ? 2.579 11.155 4.728 1.00 97.81 164 ALA A CA 1
ATOM 1335 C C . ALA A 1 164 ? 2.524 11.747 6.148 1.00 97.81 164 ALA A C 1
ATOM 1337 O O . ALA A 1 164 ? 1.571 11.491 6.890 1.00 97.81 164 ALA A O 1
ATOM 1338 N N . VAL A 1 165 ? 3.503 12.581 6.523 1.00 98.06 165 VAL A N 1
ATOM 1339 C CA . VAL A 1 165 ? 3.526 13.284 7.818 1.00 98.06 165 VAL A CA 1
ATOM 1340 C C . VAL A 1 165 ? 2.345 14.246 7.931 1.00 98.06 165 VAL A C 1
ATOM 1342 O O . VAL A 1 165 ? 1.633 14.209 8.935 1.00 98.06 165 VAL A O 1
ATOM 1345 N N . VAL A 1 166 ? 2.087 15.062 6.904 1.00 98.12 166 VAL A N 1
ATOM 1346 C CA . VAL A 1 166 ? 0.940 15.986 6.867 1.00 98.12 166 VAL A CA 1
ATOM 1347 C C . VAL A 1 166 ? -0.375 15.218 7.008 1.00 98.12 166 VAL A C 1
ATOM 1349 O O . VAL A 1 166 ? -1.204 15.571 7.846 1.00 98.12 166 VAL A O 1
ATOM 1352 N N . SER A 1 167 ? -0.543 14.120 6.270 1.00 97.69 167 SER A N 1
ATOM 1353 C CA . SER A 1 167 ? -1.736 13.268 6.350 1.00 97.69 167 SER A CA 1
ATOM 1354 C C . SER A 1 167 ? -1.918 12.667 7.747 1.00 97.69 167 SER A C 1
ATOM 1356 O O . SER A 1 167 ? -3.018 12.691 8.300 1.00 97.69 167 SER A O 1
ATOM 1358 N N . CYS A 1 168 ? -0.833 12.193 8.366 1.00 97.50 168 CYS A N 1
ATOM 1359 C CA . CYS A 1 168 ? -0.852 11.683 9.735 1.00 97.50 168 CYS A CA 1
ATOM 1360 C C . CYS A 1 168 ? -1.272 12.772 10.737 1.00 97.50 168 CYS A C 1
ATOM 1362 O O . CYS A 1 168 ? -2.150 12.540 11.570 1.00 97.50 168 CYS A O 1
ATOM 1364 N N . LEU A 1 169 ? -0.720 13.985 10.621 1.00 96.44 169 LEU A N 1
ATOM 1365 C CA . LEU A 1 169 ? -1.100 15.124 11.462 1.00 96.44 169 LEU A CA 1
ATOM 1366 C C . LEU A 1 169 ? -2.583 15.476 11.307 1.00 96.44 169 LEU A C 1
ATOM 1368 O O . LEU A 1 169 ? -3.265 15.668 12.314 1.00 96.44 169 LEU A O 1
ATOM 1372 N N . VAL A 1 170 ? -3.105 15.496 10.078 1.00 97.06 170 VAL A N 1
ATOM 1373 C CA . VAL A 1 170 ? -4.535 15.725 9.811 1.00 97.06 170 VAL A CA 1
ATOM 1374 C C . VAL A 1 170 ? -5.393 14.663 10.503 1.00 97.06 170 VAL A C 1
ATOM 1376 O O . VAL A 1 170 ? -6.351 15.014 11.192 1.00 97.06 170 VAL A O 1
ATOM 1379 N N . ILE A 1 171 ? -5.029 13.380 10.410 1.00 95.94 171 ILE A N 1
ATOM 1380 C CA . ILE A 1 171 ? -5.752 12.286 11.082 1.00 95.94 171 ILE A CA 1
ATOM 1381 C C . ILE A 1 171 ? -5.740 12.468 12.606 1.00 95.94 171 ILE A C 1
ATOM 1383 O O . ILE A 1 171 ? -6.780 12.319 13.252 1.00 95.94 171 ILE A O 1
ATOM 1387 N N . ILE A 1 172 ? -4.596 12.830 13.194 1.00 93.62 172 ILE A N 1
ATOM 1388 C CA . ILE A 1 172 ? -4.480 13.074 14.639 1.00 93.62 172 ILE A CA 1
ATOM 1389 C C . ILE A 1 172 ? -5.356 14.263 15.058 1.00 93.62 172 ILE A C 1
ATOM 1391 O O . ILE A 1 172 ? -6.086 14.165 16.045 1.00 93.62 172 ILE A O 1
ATOM 1395 N N . ILE A 1 173 ? -5.332 15.369 14.309 1.00 93.19 173 ILE A N 1
ATOM 1396 C CA . ILE A 1 173 ? -6.165 16.556 14.564 1.00 93.19 173 ILE A CA 1
ATOM 1397 C C . ILE A 1 173 ? -7.649 16.183 14.505 1.00 93.19 173 ILE A C 1
ATOM 1399 O O . ILE A 1 173 ? -8.397 16.496 15.434 1.00 93.19 173 ILE A O 1
ATOM 1403 N N . LEU A 1 174 ? -8.080 15.454 13.473 1.00 94.19 174 LEU A N 1
ATOM 1404 C CA . LEU A 1 174 ? -9.460 14.982 13.348 1.00 94.19 174 LEU A CA 1
ATOM 1405 C C . LEU A 1 174 ? -9.855 14.075 14.522 1.00 94.19 174 LEU A C 1
ATOM 1407 O O . LEU A 1 174 ? -10.909 14.284 15.128 1.00 94.19 174 LEU A O 1
ATOM 1411 N N . ALA A 1 175 ? -8.994 13.139 14.924 1.00 91.12 175 ALA A N 1
ATOM 1412 C CA . ALA A 1 175 ? -9.239 12.278 16.078 1.00 91.12 175 ALA A CA 1
ATOM 1413 C C . ALA A 1 175 ? -9.383 13.083 17.384 1.00 91.12 175 ALA A C 1
ATOM 1415 O O . ALA A 1 175 ? -10.330 12.863 18.143 1.00 91.12 175 ALA A O 1
ATOM 1416 N N . MET A 1 176 ? -8.506 14.063 17.623 1.00 89.75 176 MET A N 1
ATOM 1417 C CA . MET A 1 176 ? -8.579 14.954 18.787 1.00 89.75 176 MET A CA 1
ATOM 1418 C C . MET A 1 176 ? -9.866 15.796 18.792 1.00 89.75 176 MET A C 1
ATOM 1420 O O . MET A 1 176 ? -10.546 15.877 19.822 1.00 89.75 176 MET A O 1
ATOM 1424 N N . THR A 1 177 ? -10.278 16.357 17.644 1.00 89.44 177 THR A N 1
ATOM 1425 C CA . THR A 1 177 ? -11.553 17.100 17.547 1.00 89.44 177 THR A CA 1
ATOM 1426 C C . THR A 1 177 ? -12.756 16.216 17.866 1.00 89.44 177 THR A C 1
ATOM 1428 O O . THR A 1 177 ? -13.655 16.636 18.601 1.00 89.44 177 THR A O 1
ATOM 1431 N N . TYR A 1 178 ? -12.769 14.980 17.363 1.00 89.38 178 TYR A N 1
ATOM 1432 C CA . TYR A 1 178 ? -13.845 14.026 17.600 1.00 89.38 178 TYR A CA 1
ATOM 1433 C C . TYR A 1 178 ? -13.924 13.616 19.076 1.00 89.38 178 TYR A C 1
ATOM 1435 O O . TYR A 1 178 ? -15.007 13.626 19.666 1.00 89.38 178 TYR A O 1
ATOM 1443 N N . ILE A 1 179 ? -12.780 13.336 19.709 1.00 86.69 179 ILE A N 1
ATOM 1444 C CA . ILE A 1 179 ? -12.716 13.012 21.140 1.00 86.69 179 ILE A CA 1
ATOM 1445 C C . ILE A 1 179 ? -13.173 14.210 21.975 1.00 86.69 179 ILE A C 1
ATOM 1447 O O . ILE A 1 179 ? -13.999 14.037 22.868 1.00 86.69 179 ILE A O 1
ATOM 1451 N N . LYS A 1 180 ? -12.731 15.432 21.647 1.00 87.94 180 LYS A N 1
ATOM 1452 C CA . LYS A 1 180 ? -13.154 16.660 22.342 1.00 87.94 180 LYS A CA 1
ATOM 1453 C C . LYS A 1 180 ? -14.678 16.812 22.348 1.00 87.94 180 LYS A C 1
ATOM 1455 O O . LYS A 1 180 ? -15.248 17.135 23.388 1.00 87.94 180 LYS A O 1
ATOM 1460 N N . ARG A 1 181 ? -15.346 16.532 21.220 1.00 84.62 181 ARG A N 1
ATOM 1461 C CA . ARG A 1 181 ? -16.818 16.571 21.121 1.00 84.62 181 ARG A CA 1
ATOM 1462 C C . ARG A 1 181 ? -17.503 15.564 22.053 1.00 84.62 181 ARG A C 1
ATOM 1464 O O . ARG A 1 181 ? -18.601 15.838 22.522 1.00 84.62 181 ARG A O 1
ATOM 1471 N N . LYS A 1 182 ? -16.871 14.420 22.330 1.00 81.88 182 LYS A N 1
ATOM 1472 C CA . LYS A 1 182 ? -17.435 13.336 23.153 1.00 81.88 182 LYS A CA 1
ATOM 1473 C C . LYS A 1 182 ? -17.126 13.469 24.643 1.00 81.88 182 LYS A C 1
ATOM 1475 O O . LYS A 1 182 ? -17.951 13.076 25.458 1.00 81.88 182 LYS A O 1
ATOM 1480 N N . THR A 1 183 ? -15.951 13.980 25.005 1.00 77.44 183 THR A N 1
ATOM 1481 C CA . THR A 1 183 ? -15.440 13.922 26.386 1.00 77.44 183 THR A CA 1
ATOM 1482 C C . THR A 1 183 ? -15.192 15.292 27.023 1.00 77.44 183 THR A C 1
ATOM 1484 O O . THR A 1 183 ? -14.797 15.346 28.183 1.00 77.44 183 THR A O 1
ATOM 1487 N N . LYS A 1 184 ? -15.421 16.402 26.300 1.00 78.81 184 LYS A N 1
ATOM 1488 C CA . LYS A 1 184 ? -15.173 17.799 26.729 1.00 78.81 184 LYS A CA 1
ATOM 1489 C C . LYS A 1 184 ? -13.732 18.111 27.182 1.00 78.81 184 LYS A C 1
ATOM 1491 O O . LYS A 1 184 ? -13.479 19.226 27.630 1.00 78.81 184 LYS A O 1
ATOM 1496 N N . LEU A 1 185 ? -12.774 17.189 27.030 1.00 79.31 185 LEU A N 1
ATOM 1497 C CA . LEU A 1 185 ? -11.366 17.459 27.341 1.00 79.31 185 LEU A CA 1
ATOM 1498 C C . LEU A 1 185 ? -10.790 18.548 26.425 1.00 79.31 185 LEU A C 1
ATOM 1500 O O . LEU A 1 185 ? -11.014 18.543 25.211 1.00 79.31 185 LEU A O 1
ATOM 1504 N N . GLY A 1 186 ? -10.004 19.455 27.007 1.00 83.75 186 GLY A N 1
ATOM 1505 C CA . GLY A 1 186 ? -9.267 20.474 26.261 1.00 83.75 186 GLY A CA 1
ATOM 1506 C C . GLY A 1 186 ? -8.130 19.873 25.425 1.00 83.75 186 GLY A C 1
ATOM 1507 O O . GLY A 1 186 ? -7.563 18.839 25.777 1.00 83.75 186 GLY A O 1
ATOM 1508 N N . TRP A 1 187 ? -7.749 20.552 24.339 1.00 82.44 187 TRP A N 1
ATOM 1509 C CA . TRP A 1 187 ? -6.661 20.121 23.445 1.00 82.44 187 TRP A CA 1
ATOM 1510 C C . TRP A 1 187 ? -5.331 19.899 24.176 1.00 82.44 187 TRP A C 1
ATOM 1512 O O . TRP A 1 187 ? -4.654 18.904 23.940 1.00 82.44 187 TRP A O 1
ATOM 1522 N N . GLN A 1 188 ? -4.990 20.781 25.120 1.00 82.31 188 GLN A N 1
ATOM 1523 C CA . GLN A 1 188 ? -3.763 20.674 25.915 1.00 82.31 188 GLN A CA 1
ATOM 1524 C C . GLN A 1 188 ? -3.725 19.396 26.765 1.00 82.31 188 GLN A C 1
ATOM 1526 O O . GLN A 1 188 ? -2.688 18.745 26.858 1.00 82.31 188 GLN A O 1
ATOM 1531 N N . GLN A 1 189 ? -4.860 18.999 27.347 1.00 81.25 189 GLN A N 1
ATOM 1532 C CA . GLN A 1 189 ? -4.957 17.783 28.158 1.00 81.25 189 GLN A CA 1
ATOM 1533 C C . GLN A 1 189 ? -4.839 16.520 27.297 1.00 81.25 189 GLN A C 1
ATOM 1535 O O . GLN A 1 189 ? -4.191 15.558 27.704 1.00 81.25 189 GLN A O 1
ATOM 1540 N N . GLN A 1 190 ? -5.418 16.531 26.092 1.00 82.06 190 GLN A N 1
ATOM 1541 C CA . GLN A 1 190 ? -5.278 15.429 25.135 1.00 82.06 190 GLN A CA 1
ATOM 1542 C C . GLN A 1 190 ? -3.841 15.298 24.623 1.00 82.06 190 GLN A C 1
ATOM 1544 O O . GLN A 1 190 ? -3.305 14.197 24.560 1.00 82.06 190 GLN A O 1
ATOM 1549 N N . PHE A 1 191 ? -3.182 16.413 24.311 1.00 83.75 191 PHE A N 1
ATOM 1550 C CA . PHE A 1 191 ? -1.786 16.383 23.890 1.00 83.75 191 PHE A CA 1
ATOM 1551 C C . PHE A 1 191 ? -0.871 15.894 25.019 1.00 83.75 191 PHE A C 1
ATOM 1553 O O . PHE A 1 191 ? -0.040 15.009 24.806 1.00 83.75 191 PHE A O 1
ATOM 1560 N N . LYS A 1 192 ? -1.079 16.391 26.247 1.00 82.81 192 LYS A N 1
ATOM 1561 C CA . LYS A 1 192 ? -0.328 15.942 27.424 1.00 82.81 192 LYS A CA 1
ATOM 1562 C C . LYS A 1 192 ? -0.493 14.442 27.657 1.00 82.81 192 LYS A C 1
ATOM 1564 O O . LYS A 1 192 ? 0.500 13.794 27.943 1.00 82.81 192 LYS A O 1
ATOM 1569 N N . SER A 1 193 ? -1.686 13.874 27.472 1.00 80.88 193 SER A N 1
ATOM 1570 C CA . SER A 1 193 ? -1.910 12.434 27.672 1.00 80.88 193 SER A CA 1
ATOM 1571 C C . SER A 1 193 ? -1.231 11.552 26.611 1.00 80.88 193 SER A C 1
ATOM 1573 O O . SER A 1 193 ? -0.761 10.453 26.919 1.00 80.88 193 SER A O 1
ATOM 1575 N N . ILE A 1 194 ? -1.097 12.041 25.372 1.00 83.50 194 ILE A N 1
ATOM 1576 C CA . ILE A 1 194 ? -0.301 11.382 24.323 1.00 83.50 194 ILE A CA 1
ATOM 1577 C C . ILE A 1 194 ? 1.194 11.429 24.690 1.00 83.50 194 ILE A C 1
ATOM 1579 O O . ILE A 1 194 ? 1.901 10.416 24.612 1.00 83.50 194 ILE A O 1
ATOM 1583 N N . VAL A 1 195 ? 1.674 12.594 25.133 1.00 82.19 195 VAL A N 1
ATOM 1584 C CA . VAL A 1 195 ? 3.088 12.839 25.456 1.00 82.19 195 VAL A CA 1
ATOM 1585 C C . VAL A 1 195 ? 3.501 12.286 26.816 1.00 82.19 195 VAL A C 1
ATOM 1587 O O . VAL A 1 195 ? 4.668 11.973 26.970 1.00 82.19 195 VAL A O 1
ATOM 1590 N N . SER A 1 196 ? 2.617 12.067 27.787 1.00 75.56 196 SER A N 1
ATOM 1591 C CA . SER A 1 196 ? 2.988 11.491 29.091 1.00 75.56 196 SER A CA 1
ATOM 1592 C C . SER A 1 196 ? 2.990 9.960 29.096 1.00 75.56 196 SER A C 1
ATOM 1594 O O . SER A 1 196 ? 3.581 9.357 29.981 1.00 75.56 196 SER A O 1
ATOM 1596 N N . ALA A 1 197 ? 2.401 9.313 28.077 1.00 70.62 197 ALA A N 1
ATOM 1597 C CA . ALA A 1 197 ? 2.169 7.859 28.037 1.00 70.62 197 ALA A CA 1
ATOM 1598 C C . ALA A 1 197 ? 1.374 7.311 29.241 1.00 70.62 197 ALA A C 1
ATOM 1600 O O . ALA A 1 197 ? 1.318 6.102 29.440 1.00 70.62 197 ALA A O 1
ATOM 1601 N N . GLU A 1 198 ? 0.679 8.173 29.985 1.00 70.81 198 GLU A N 1
ATOM 1602 C CA . GLU A 1 198 ? -0.192 7.808 31.115 1.00 70.81 198 GLU A CA 1
ATOM 1603 C C . GLU A 1 198 ? -1.568 7.295 30.651 1.00 70.81 198 GLU A C 1
ATOM 1605 O O . GLU A 1 198 ? -2.537 7.242 31.408 1.00 70.81 198 GLU A O 1
ATOM 1610 N N . THR A 1 199 ? -1.690 6.941 29.373 1.00 77.31 199 THR A N 1
ATOM 1611 C CA . THR A 1 199 ? -2.941 6.477 28.785 1.00 77.31 199 THR A CA 1
ATOM 1612 C C . THR A 1 199 ? -3.052 4.964 28.884 1.00 77.31 199 THR A C 1
ATOM 1614 O O . THR A 1 199 ? -2.105 4.220 28.648 1.00 77.31 199 THR A O 1
ATOM 1617 N N . VAL A 1 200 ? -4.262 4.496 29.202 1.00 82.50 200 VAL A N 1
ATOM 1618 C CA . VAL A 1 200 ? -4.596 3.064 29.276 1.00 82.50 200 VAL A CA 1
ATOM 1619 C C . VAL A 1 200 ? -4.290 2.340 27.956 1.00 82.50 200 VAL A C 1
ATOM 1621 O O . VAL A 1 200 ? -3.973 1.155 27.962 1.00 82.50 200 VAL A O 1
ATOM 1624 N N . TYR A 1 201 ? -4.382 3.047 26.828 1.00 85.94 201 TYR A N 1
ATOM 1625 C CA . TYR A 1 201 ? -4.087 2.525 25.496 1.00 85.94 201 TYR A CA 1
ATOM 1626 C C . TYR A 1 201 ? -2.764 3.099 24.976 1.00 85.94 201 TYR A C 1
ATOM 1628 O O . TYR A 1 201 ? -2.510 4.286 25.169 1.00 85.94 201 TYR A O 1
ATOM 1636 N N . PRO A 1 202 ? -1.939 2.317 24.258 1.00 90.81 202 PRO A N 1
ATOM 1637 C CA . PRO A 1 202 ? -0.614 2.742 23.821 1.00 90.81 202 PRO A CA 1
ATOM 1638 C C . PRO A 1 202 ? -0.692 3.649 22.576 1.00 90.81 202 PRO A C 1
ATOM 1640 O O . PRO A 1 202 ? -0.287 3.269 21.477 1.00 90.81 202 PRO A O 1
ATOM 1643 N N . LEU A 1 203 ? -1.198 4.874 22.748 1.00 89.12 203 LEU A N 1
ATOM 1644 C CA . LEU A 1 203 ? -1.459 5.828 21.660 1.00 89.12 203 LEU A CA 1
ATOM 1645 C C . LEU A 1 203 ? -0.211 6.172 20.844 1.00 89.12 203 LEU A C 1
ATOM 1647 O O . LEU A 1 203 ? -0.290 6.277 19.626 1.00 89.12 203 LEU A O 1
ATOM 1651 N N . ARG A 1 204 ? 0.957 6.288 21.487 1.00 90.81 204 ARG A N 1
ATOM 1652 C CA . ARG A 1 204 ? 2.215 6.549 20.769 1.00 90.81 204 ARG A CA 1
ATOM 1653 C C . ARG A 1 204 ? 2.567 5.428 19.796 1.00 90.81 204 ARG A C 1
ATOM 1655 O O . ARG A 1 204 ? 3.019 5.702 18.694 1.00 90.81 204 ARG A O 1
ATOM 1662 N N . THR A 1 205 ? 2.343 4.175 20.196 1.00 93.06 205 THR A N 1
ATOM 1663 C CA . THR A 1 205 ? 2.570 3.015 19.325 1.00 93.06 205 THR A CA 1
ATOM 1664 C C . THR A 1 205 ? 1.603 3.031 18.149 1.00 93.06 205 THR A C 1
ATOM 1666 O O . THR A 1 205 ? 2.030 2.788 17.028 1.00 93.06 205 THR A O 1
ATOM 1669 N N . LEU A 1 206 ? 0.335 3.378 18.385 1.00 94.00 206 LEU A N 1
ATOM 1670 C CA . LEU A 1 206 ? -0.657 3.525 17.320 1.00 94.00 206 LEU A CA 1
ATOM 1671 C C . LEU A 1 206 ? -0.250 4.619 16.324 1.00 94.00 206 LEU A C 1
ATOM 1673 O O . LEU A 1 206 ? -0.230 4.365 15.126 1.00 94.00 206 LEU A O 1
ATOM 1677 N N . ILE A 1 207 ? 0.114 5.810 16.810 1.00 94.50 207 ILE A N 1
ATOM 1678 C CA . ILE A 1 207 ? 0.534 6.939 15.965 1.00 94.50 207 ILE A CA 1
ATOM 1679 C C . ILE A 1 207 ? 1.800 6.591 15.177 1.00 94.50 207 ILE A C 1
ATOM 1681 O O . ILE A 1 207 ? 1.865 6.861 13.983 1.00 94.50 207 ILE A O 1
ATOM 1685 N N . PHE A 1 208 ? 2.787 5.963 15.820 1.00 95.38 208 PHE A N 1
ATOM 1686 C CA . PHE A 1 208 ? 4.015 5.544 15.150 1.00 95.38 208 PHE A CA 1
ATOM 1687 C C . PHE A 1 208 ? 3.742 4.516 14.050 1.00 95.38 208 PHE A C 1
ATOM 1689 O O . PHE A 1 208 ? 4.223 4.679 12.936 1.00 95.38 208 PHE A O 1
ATOM 1696 N N . MET A 1 209 ? 2.936 3.489 14.334 1.00 96.69 209 MET A N 1
ATOM 1697 C CA . MET A 1 209 ? 2.557 2.489 13.333 1.00 96.69 209 MET A CA 1
ATOM 1698 C C . MET A 1 209 ? 1.754 3.108 12.189 1.00 96.69 209 MET A C 1
ATOM 1700 O O . MET A 1 209 ? 1.980 2.761 11.036 1.00 96.69 209 MET A O 1
ATOM 1704 N N . LEU A 1 210 ? 0.845 4.040 12.487 1.00 96.88 210 LEU A N 1
ATOM 1705 C CA . LEU A 1 210 ? 0.081 4.757 11.469 1.00 96.88 210 LEU A CA 1
ATOM 1706 C C . LEU A 1 210 ? 1.013 5.569 10.567 1.00 96.88 210 LEU A C 1
ATOM 1708 O O . LEU A 1 210 ? 0.898 5.490 9.349 1.00 96.88 210 LEU A O 1
ATOM 1712 N N . LEU A 1 211 ? 1.951 6.310 11.160 1.00 97.81 211 LEU A N 1
ATOM 1713 C CA . LEU A 1 211 ? 2.947 7.069 10.415 1.00 97.81 211 LEU A CA 1
ATOM 1714 C C . LEU A 1 211 ? 3.815 6.146 9.557 1.00 97.81 211 LEU A C 1
ATOM 1716 O O . LEU A 1 211 ? 3.992 6.428 8.381 1.00 97.81 211 LEU A O 1
ATOM 1720 N N . ALA A 1 212 ? 4.315 5.043 10.117 1.00 97.88 212 ALA A N 1
ATOM 1721 C CA . ALA A 1 212 ? 5.130 4.077 9.388 1.00 97.88 212 ALA A CA 1
ATOM 1722 C C . ALA A 1 212 ? 4.379 3.517 8.171 1.00 97.88 212 ALA A C 1
ATOM 1724 O O . ALA A 1 212 ? 4.909 3.549 7.066 1.00 97.88 212 ALA A O 1
ATOM 1725 N N . LEU A 1 213 ? 3.122 3.095 8.348 1.00 97.62 213 LEU A N 1
ATOM 1726 C CA . LEU A 1 213 ? 2.282 2.609 7.252 1.00 97.62 213 LEU A CA 1
ATOM 1727 C C . LEU A 1 213 ? 2.033 3.687 6.192 1.00 97.62 213 LEU A C 1
ATOM 1729 O O . LEU A 1 213 ? 2.169 3.405 5.006 1.00 97.62 213 LEU A O 1
ATOM 1733 N N . LEU A 1 214 ? 1.706 4.920 6.594 1.00 97.69 214 LEU A N 1
ATOM 1734 C CA . LEU A 1 214 ? 1.491 6.024 5.653 1.00 97.69 214 LEU A CA 1
ATOM 1735 C C . LEU A 1 214 ? 2.764 6.364 4.878 1.00 97.69 214 LEU A C 1
ATOM 1737 O O . LEU A 1 214 ? 2.700 6.528 3.666 1.00 97.69 214 LEU A O 1
ATOM 1741 N N . VAL A 1 215 ? 3.916 6.430 5.549 1.00 98.12 215 VAL A N 1
ATOM 1742 C CA . VAL A 1 215 ? 5.209 6.669 4.895 1.00 98.12 215 VAL A CA 1
ATOM 1743 C C . VAL A 1 215 ? 5.485 5.564 3.882 1.00 98.12 215 VAL A C 1
ATOM 1745 O O . VAL A 1 215 ? 5.804 5.875 2.739 1.00 98.12 215 VAL A O 1
ATOM 1748 N N . THR A 1 216 ? 5.308 4.293 4.249 1.00 96.94 216 THR A N 1
ATOM 1749 C CA . THR A 1 216 ? 5.496 3.173 3.320 1.00 96.94 216 THR A CA 1
ATOM 1750 C C . THR A 1 216 ? 4.555 3.267 2.121 1.00 96.94 216 THR A C 1
ATOM 1752 O O . THR A 1 216 ? 5.026 3.193 0.992 1.00 96.94 216 THR A O 1
ATOM 1755 N N . VAL A 1 217 ? 3.253 3.479 2.340 1.00 95.25 217 VAL A N 1
ATOM 1756 C CA . VAL A 1 217 ? 2.261 3.545 1.256 1.00 95.25 217 VAL A CA 1
ATOM 1757 C C . VAL A 1 217 ? 2.542 4.716 0.320 1.00 95.25 217 VAL A C 1
ATOM 1759 O O . VAL A 1 217 ? 2.656 4.488 -0.875 1.00 95.25 217 VAL A O 1
ATOM 1762 N N . PHE A 1 218 ? 2.727 5.935 0.837 1.00 96.38 218 PHE A N 1
ATOM 1763 C CA . PHE A 1 218 ? 2.967 7.120 0.003 1.00 96.38 218 PHE A CA 1
ATOM 1764 C C . PHE A 1 218 ? 4.246 6.989 -0.829 1.00 96.38 218 PHE A C 1
ATOM 1766 O O . PHE A 1 218 ? 4.238 7.299 -2.019 1.00 96.38 218 PHE A O 1
ATOM 1773 N N . ASN A 1 219 ? 5.337 6.508 -0.221 1.00 96.88 219 ASN A N 1
ATOM 1774 C CA . ASN A 1 219 ? 6.598 6.311 -0.934 1.00 96.88 219 ASN A CA 1
ATOM 1775 C C . ASN A 1 219 ? 6.479 5.225 -2.005 1.00 96.88 219 ASN A C 1
ATOM 1777 O O . ASN A 1 219 ? 6.936 5.441 -3.123 1.00 96.88 219 ASN A O 1
ATOM 1781 N N . LEU A 1 220 ? 5.848 4.087 -1.687 1.00 94.44 220 LEU A N 1
ATOM 1782 C CA . LEU A 1 220 ? 5.611 3.032 -2.671 1.00 94.44 220 LEU A CA 1
ATOM 1783 C C . LEU A 1 220 ? 4.764 3.558 -3.826 1.00 94.44 220 LEU A C 1
ATOM 1785 O O . LEU A 1 220 ? 5.173 3.416 -4.968 1.00 94.44 220 LEU A O 1
ATOM 1789 N N . THR A 1 221 ? 3.642 4.226 -3.552 1.00 92.62 221 THR A N 1
ATOM 1790 C CA . THR A 1 221 ? 2.771 4.742 -4.614 1.00 92.62 221 THR A CA 1
ATOM 1791 C C . THR A 1 221 ? 3.484 5.761 -5.493 1.00 92.62 221 THR A C 1
ATOM 1793 O O . THR A 1 221 ? 3.417 5.648 -6.710 1.00 92.62 221 THR A O 1
ATOM 1796 N N . ALA A 1 222 ? 4.208 6.716 -4.905 1.00 94.06 222 ALA A N 1
ATOM 1797 C CA . ALA A 1 222 ? 4.870 7.767 -5.670 1.00 94.06 222 ALA A CA 1
ATOM 1798 C C . ALA A 1 222 ? 6.019 7.220 -6.524 1.00 94.06 222 ALA A C 1
ATOM 1800 O O . ALA A 1 222 ? 6.098 7.524 -7.707 1.00 94.06 222 ALA A O 1
ATOM 1801 N N . LEU A 1 223 ? 6.875 6.365 -5.952 1.00 93.88 223 LEU A N 1
ATOM 1802 C CA . LEU A 1 223 ? 7.979 5.759 -6.698 1.00 93.88 223 LEU A CA 1
ATOM 1803 C C . LEU A 1 223 ? 7.483 4.791 -7.775 1.00 93.88 223 LEU A C 1
ATOM 1805 O O . LEU A 1 223 ? 8.117 4.686 -8.817 1.00 93.88 223 LEU A O 1
ATOM 1809 N N . SER A 1 224 ? 6.359 4.109 -7.540 1.00 91.62 224 SER A N 1
ATOM 1810 C CA . SER A 1 224 ? 5.813 3.112 -8.465 1.00 91.62 224 SER A CA 1
ATOM 1811 C C . SER A 1 224 ? 5.285 3.702 -9.774 1.00 91.62 224 SER A C 1
ATOM 1813 O O . SER A 1 224 ? 5.113 2.965 -10.734 1.00 91.62 224 SER A O 1
ATOM 1815 N N . LEU A 1 225 ? 5.034 5.015 -9.826 1.00 89.12 225 LEU A N 1
ATOM 1816 C CA . LEU A 1 225 ? 4.558 5.686 -11.040 1.00 89.12 225 LEU A CA 1
ATOM 1817 C C . LEU A 1 225 ? 5.659 5.845 -12.094 1.00 89.12 225 LEU A C 1
ATOM 1819 O O . LEU A 1 225 ? 5.375 5.716 -13.284 1.00 89.12 225 LEU A O 1
ATOM 1823 N N . ASP A 1 226 ? 6.886 6.112 -11.637 1.00 90.25 226 ASP A N 1
ATOM 1824 C CA . ASP A 1 226 ? 8.032 6.445 -12.491 1.00 90.25 226 ASP A CA 1
ATOM 1825 C C . ASP A 1 226 ? 9.126 5.363 -12.480 1.00 90.25 226 ASP A C 1
ATOM 1827 O O . ASP A 1 226 ? 10.068 5.415 -13.276 1.00 90.25 226 ASP A O 1
ATOM 1831 N N . TYR A 1 227 ? 9.046 4.389 -11.565 1.00 91.69 227 TYR A N 1
ATOM 1832 C CA . TYR A 1 227 ? 10.038 3.329 -11.401 1.00 91.69 227 TYR A CA 1
ATOM 1833 C C . TYR A 1 227 ? 9.417 1.980 -11.040 1.00 91.69 227 TYR A C 1
ATOM 1835 O O . TYR A 1 227 ? 8.552 1.863 -10.173 1.00 91.69 227 TYR A O 1
ATOM 1843 N N . HIS A 1 228 ? 10.010 0.917 -11.583 1.00 91.75 228 HIS A N 1
ATOM 1844 C CA . HIS A 1 228 ? 9.729 -0.455 -11.164 1.00 91.75 228 HIS A CA 1
ATOM 1845 C C . HIS A 1 228 ? 10.475 -0.782 -9.865 1.00 91.75 228 HIS A C 1
ATOM 1847 O O . HIS A 1 228 ? 11.634 -1.210 -9.881 1.00 91.75 228 HIS A O 1
ATOM 1853 N N . ILE A 1 229 ? 9.818 -0.563 -8.721 1.00 91.31 229 ILE A N 1
ATOM 1854 C CA . ILE A 1 229 ? 10.398 -0.735 -7.371 1.00 91.31 229 ILE A CA 1
ATOM 1855 C C . ILE A 1 229 ? 10.945 -2.150 -7.159 1.00 91.31 229 ILE A C 1
ATOM 1857 O O . ILE A 1 229 ? 12.006 -2.312 -6.561 1.00 91.31 229 ILE A O 1
ATOM 1861 N N . PHE A 1 230 ? 10.245 -3.166 -7.668 1.00 88.94 230 PHE A N 1
ATOM 1862 C CA . PHE A 1 230 ? 10.645 -4.572 -7.555 1.00 88.94 230 PHE A CA 1
ATOM 1863 C C . PHE A 1 230 ? 11.292 -5.132 -8.832 1.00 88.94 230 PHE A C 1
ATOM 1865 O O . PHE A 1 230 ? 11.661 -6.303 -8.860 1.00 88.94 230 PHE A O 1
ATOM 1872 N N . GLY A 1 231 ? 11.497 -4.293 -9.853 1.00 88.81 231 GLY A N 1
ATOM 1873 C CA . GLY A 1 231 ? 11.905 -4.723 -11.190 1.00 88.81 231 GLY A CA 1
ATOM 1874 C C . GLY A 1 231 ? 10.726 -5.230 -12.022 1.00 88.81 231 GLY A C 1
ATOM 1875 O O . GLY A 1 231 ? 9.574 -5.128 -11.604 1.00 88.81 231 GLY A O 1
ATOM 1876 N N . THR A 1 232 ? 11.025 -5.746 -13.210 1.00 87.94 232 THR A N 1
ATOM 1877 C CA . THR A 1 232 ? 10.024 -6.273 -14.148 1.00 87.94 232 THR A CA 1
ATOM 1878 C C . THR A 1 232 ? 10.283 -7.729 -14.495 1.00 87.94 232 THR A C 1
ATOM 1880 O O . THR A 1 232 ? 11.420 -8.205 -14.427 1.00 87.94 232 THR A O 1
ATOM 1883 N N . ASP A 1 233 ? 9.223 -8.422 -14.901 1.00 82.38 233 ASP A N 1
ATOM 1884 C CA . ASP A 1 233 ? 9.273 -9.746 -15.519 1.00 82.38 233 ASP A CA 1
ATOM 1885 C C . ASP A 1 233 ? 8.979 -9.616 -17.026 1.00 82.38 233 ASP A C 1
ATOM 1887 O O . ASP A 1 233 ? 8.438 -8.620 -17.505 1.00 82.38 233 ASP A O 1
ATOM 1891 N N . LYS A 1 234 ? 9.391 -10.618 -17.795 1.00 68.31 234 LYS A N 1
ATOM 1892 C CA . LYS A 1 234 ? 9.048 -10.817 -19.203 1.00 68.31 234 LYS A CA 1
ATOM 1893 C C . LYS A 1 234 ? 7.643 -11.404 -19.379 1.0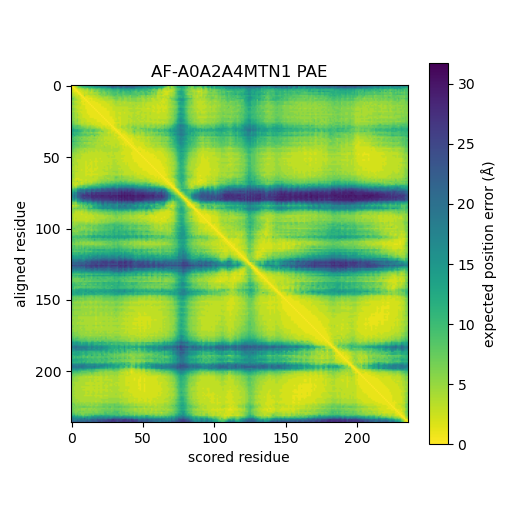0 68.31 234 LYS A C 1
ATOM 1895 O O . LYS A 1 234 ? 7.067 -11.278 -20.459 1.00 68.31 234 LYS A O 1
ATOM 1900 N N . VAL A 1 235 ? 7.115 -12.077 -18.360 1.00 53.72 235 VAL A N 1
ATOM 1901 C CA . VAL A 1 235 ? 5.731 -12.556 -18.312 1.00 53.72 235 VAL A CA 1
ATOM 1902 C C . VAL A 1 235 ? 5.003 -11.609 -17.366 1.00 53.72 235 VAL A C 1
ATOM 1904 O O . VAL A 1 235 ? 5.262 -11.664 -16.172 1.00 53.72 235 VAL A O 1
ATOM 1907 N N . GLY A 1 236 ? 4.242 -10.671 -17.940 1.00 44.72 236 GLY A N 1
ATOM 1908 C CA . GLY A 1 236 ? 3.671 -9.509 -17.244 1.00 44.72 236 GLY A CA 1
ATOM 1909 C C . GLY A 1 236 ? 3.012 -9.788 -15.900 1.00 44.72 236 GLY A C 1
ATOM 1910 O O . GLY A 1 236 ? 2.425 -10.881 -15.741 1.00 44.72 236 GLY A O 1
#

Solvent-accessible surface area (backbone atoms only — not comparable to full-atom values): 13171 Å² total; per-residue (Å²): 118,75,55,46,81,48,87,50,72,69,36,53,53,51,51,51,51,49,50,54,51,52,50,49,50,56,54,35,70,72,37,71,80,60,40,52,63,55,52,54,38,55,38,35,60,67,40,45,55,51,51,53,53,50,48,52,52,53,52,51,52,53,31,53,49,41,34,29,20,49,49,50,86,76,68,91,85,55,98,64,95,70,87,50,60,46,91,60,76,41,29,50,41,50,63,76,45,36,69,62,74,69,59,69,54,90,41,36,30,55,57,64,39,47,40,34,71,59,65,41,83,40,76,42,97,83,77,46,78,42,79,41,60,42,70,38,81,56,18,53,63,87,52,91,50,79,86,48,49,66,61,51,53,54,50,52,42,53,54,27,38,50,53,21,51,53,51,44,51,51,52,51,52,53,51,51,55,56,48,28,75,74,66,71,55,52,71,68,60,55,52,47,41,56,74,66,64,78,44,79,46,45,55,60,56,51,52,50,52,50,42,51,52,36,32,52,49,37,33,50,58,61,47,48,70,45,25,37,70,82,28,45,46,60,72,122

pLDDT: mean 87.26, std 9.82, range [44.72, 98.12]

Mean predicted aligned error: 7.98 Å

Foldseek 3Di:
DQKAWDQDPVLVVLVVVVVVVVVVVVVCVVDPVSVPVVLVLQLDLVSLLVVLVVVVVSVLVNQQSTKIWGWDDPDPPDPDPDTHTDPDIDGSNCVVVVLLVVQAWQAWDAALDQWHPAWDFDQPPVRDTDTGTHGRPQAQVVDPDPVCSVVVLVVQLVVLLVVLVVVLVVVVVVVLVVVCVVPVDDPVVVVVCQVVVPDSGVVVSNSVSSSVVSSVVSSCVSNSRHTDRRIHHNVD